Protein AF-0000000084557086 (afdb_homodimer)

Organism: NCBI:txid82374

Sequence (206 aa):
YFNKFRIGGQGTLRGYKDDQFRGDSMYIGSLEFRFPLYNKVKGAIFTDWGAAWDDKWLPNDFNDFHASVGVGVMVETPVGPIRIDVGHGSQGNRVHFNVGASFYFNKFRIGGQGTLRGYKDDQFRGDSMYIGSLEFRFPLYNKVKGAIFTDWGAAWDDKWLPNDFNDFHASVGVGVMVETPVGPIRIDVGHGSQGNRVHFNVGASF

Solvent-accessible surface area (backbone atoms only — not comparable to full-atom values): 10368 Å² total; per-residue (Å²): 130,83,85,56,45,64,40,25,15,85,71,42,23,39,12,42,55,69,55,66,38,56,13,51,12,36,39,39,28,38,42,38,41,38,28,65,70,54,94,62,32,31,36,33,42,36,38,20,30,36,32,36,26,80,41,70,83,58,75,87,51,81,83,42,59,45,56,19,42,34,42,33,42,34,37,67,48,98,90,39,36,39,34,44,35,43,12,35,26,95,87,37,73,30,80,39,78,48,73,41,77,83,99,129,81,84,58,46,60,38,26,15,85,74,43,23,39,14,41,55,69,55,65,38,55,14,51,13,37,38,38,29,38,41,39,41,37,27,64,69,54,94,61,31,31,35,32,43,36,38,21,30,35,31,36,27,85,40,70,84,57,75,87,52,81,83,42,59,46,54,19,43,32,40,33,42,34,38,69,46,97,89,38,37,39,35,44,35,43,13,36,24,95,88,36,74,30,79,40,78,47,73,41,75,82,96

Structure (mmCIF, N/CA/C/O backbone):
data_AF-0000000084557086-model_v1
#
loop_
_entity.id
_entity.type
_entity.pdbx_description
1 polymer 'Bacterial surface antigen (D15) domain-containing protein'
#
loop_
_atom_site.group_PDB
_atom_site.id
_atom_site.type_symbol
_atom_site.label_atom_id
_atom_site.label_alt_id
_atom_site.label_comp_id
_atom_site.label_asym_id
_atom_site.label_entity_id
_atom_site.label_seq_id
_atom_site.pdbx_PDB_ins_code
_atom_site.Cartn_x
_atom_site.Cartn_y
_atom_site.Cartn_z
_atom_site.occupancy
_atom_site.B_iso_or_equiv
_atom_site.auth_seq_id
_atom_site.auth_comp_id
_atom_site.auth_asym_id
_atom_site.auth_atom_id
_atom_site.pdbx_PDB_model_num
ATOM 1 N N . TYR A 1 1 ? 9.312 -25.656 -3.729 1 40.72 1 TYR A N 1
ATOM 2 C CA . TYR A 1 1 ? 8.102 -24.859 -3.887 1 40.72 1 TYR A CA 1
ATOM 3 C C . TYR A 1 1 ? 8.398 -23.375 -3.678 1 40.72 1 TYR A C 1
ATOM 5 O O . TYR A 1 1 ? 8.695 -22.953 -2.561 1 40.72 1 TYR A O 1
ATOM 13 N N . PHE A 1 2 ? 9.164 -22.797 -4.547 1 54.47 2 PHE A N 1
ATOM 14 C CA . PHE A 1 2 ? 9.562 -21.406 -4.445 1 54.47 2 PHE A CA 1
ATOM 15 C C . PHE A 1 2 ? 8.359 -20.516 -4.145 1 54.47 2 PHE A C 1
ATOM 17 O O . PHE A 1 2 ? 7.258 -20.781 -4.633 1 54.47 2 PHE A O 1
ATOM 24 N N . ASN A 1 3 ? 8.297 -19.875 -2.969 1 80.19 3 ASN A N 1
ATOM 25 C CA . ASN A 1 3 ? 7.195 -19.109 -2.393 1 80.19 3 ASN A CA 1
ATOM 26 C C . ASN A 1 3 ? 6.688 -18.031 -3.354 1 80.19 3 ASN A C 1
ATOM 28 O O . ASN A 1 3 ? 7.453 -17.172 -3.781 1 80.19 3 ASN A O 1
ATOM 32 N N . LYS A 1 4 ? 5.617 -18.281 -4.094 1 90.44 4 LYS A N 1
ATOM 33 C CA . LYS A 1 4 ? 4.945 -17.406 -5.059 1 90.44 4 LYS A CA 1
ATOM 34 C C . LYS A 1 4 ? 4.48 -16.109 -4.402 1 90.44 4 LYS A C 1
ATOM 36 O O . LYS A 1 4 ? 4.172 -16.094 -3.209 1 90.44 4 LYS A O 1
ATOM 41 N N . PHE A 1 5 ? 4.539 -15.109 -5.305 1 92.62 5 PHE A N 1
ATOM 42 C CA . PHE A 1 5 ? 3.84 -13.906 -4.879 1 92.62 5 PHE A CA 1
ATOM 43 C C . PHE A 1 5 ? 2.336 -14.141 -4.836 1 92.62 5 PHE A C 1
ATOM 45 O O . PHE A 1 5 ? 1.811 -14.977 -5.578 1 92.62 5 PHE A O 1
ATOM 52 N N . ARG A 1 6 ? 1.687 -13.398 -3.969 1 94.88 6 ARG A N 1
ATOM 53 C CA . ARG A 1 6 ? 0.239 -13.484 -3.805 1 94.88 6 ARG A CA 1
ATOM 54 C 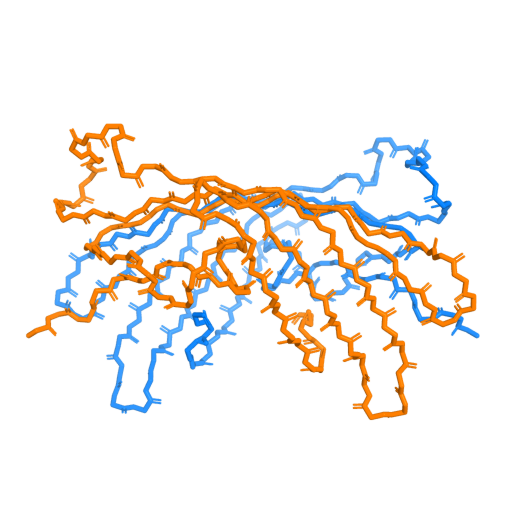C . ARG A 1 6 ? -0.386 -12.102 -3.727 1 94.88 6 ARG A C 1
ATOM 56 O O . ARG A 1 6 ? 0.101 -11.234 -2.998 1 94.88 6 ARG A O 1
ATOM 63 N N . ILE A 1 7 ? -1.443 -11.922 -4.516 1 95.81 7 ILE A N 1
ATOM 64 C CA . ILE A 1 7 ? -2.152 -10.656 -4.414 1 95.81 7 ILE A CA 1
ATOM 65 C C . ILE A 1 7 ? -3.635 -10.914 -4.148 1 95.81 7 ILE A C 1
ATOM 67 O O . ILE A 1 7 ? -4.156 -11.977 -4.488 1 95.81 7 ILE A O 1
ATOM 71 N N . GLY A 1 8 ? -4.285 -9.977 -3.586 1 97.12 8 GLY A N 1
ATOM 72 C CA . GLY A 1 8 ? -5.66 -10.031 -3.109 1 97.12 8 GLY A CA 1
ATOM 73 C C . GLY A 1 8 ? -5.797 -9.672 -1.642 1 97.12 8 GLY A C 1
ATOM 74 O O . GLY A 1 8 ? -4.938 -10.031 -0.83 1 97.12 8 GLY A O 1
ATOM 75 N N . GLY A 1 9 ? -6.793 -8.906 -1.376 1 96.38 9 GLY A N 1
ATOM 76 C CA . GLY A 1 9 ? -7.059 -8.57 0.014 1 96.38 9 GLY A CA 1
ATOM 77 C C . GLY A 1 9 ? -6.543 -7.199 0.406 1 96.38 9 GLY A C 1
ATOM 78 O O . GLY A 1 9 ? -6.219 -6.383 -0.458 1 96.38 9 GLY A O 1
ATOM 79 N N . GLN A 1 10 ? -6.406 -6.82 1.7 1 92.75 10 GLN A N 1
ATOM 80 C CA . GLN A 1 10 ? -6.215 -5.508 2.307 1 92.75 10 GLN A CA 1
ATOM 81 C C . GLN A 1 10 ? -4.887 -4.895 1.881 1 92.75 10 GLN A C 1
ATOM 83 O O . GLN A 1 10 ? -4.781 -3.676 1.721 1 92.75 10 GLN A O 1
ATOM 88 N N . GLY A 1 11 ? -3.898 -5.629 1.634 1 91.38 11 GLY A N 1
ATOM 89 C CA . GLY A 1 11 ? -2.578 -5.062 1.405 1 91.38 11 GLY A CA 1
ATOM 90 C C . GLY A 1 11 ? -2.225 -4.945 -0.066 1 91.38 11 GLY A C 1
ATOM 91 O O . GLY A 1 11 ? -1.192 -4.371 -0.418 1 91.38 11 GLY A O 1
ATOM 92 N N . THR A 1 12 ? -3.084 -5.426 -0.873 1 96.19 12 THR A N 1
ATOM 93 C CA . THR A 1 12 ? -2.723 -5.438 -2.287 1 96.19 12 THR A CA 1
ATOM 94 C C . THR A 1 12 ? -3.926 -5.074 -3.154 1 96.19 12 THR A C 1
ATOM 96 O O . THR A 1 12 ? -4.004 -3.967 -3.688 1 96.19 12 THR A O 1
ATOM 99 N N . LEU A 1 13 ? -4.863 -5.82 -3.189 1 97.5 13 LEU A N 1
ATOM 100 C CA . LEU A 1 13 ? -6.008 -5.703 -4.086 1 97.5 13 LEU A CA 1
ATOM 101 C C . LEU A 1 13 ? -7.316 -5.887 -3.322 1 97.5 13 LEU A C 1
ATOM 103 O O . LEU A 1 13 ? -7.863 -6.992 -3.273 1 97.5 13 LEU A O 1
ATOM 107 N N . ARG A 1 14 ? -7.781 -4.699 -2.889 1 97.12 14 ARG A N 1
ATOM 108 C CA . ARG A 1 14 ? -9.023 -4.742 -2.119 1 97.12 14 ARG A CA 1
ATOM 109 C C . ARG A 1 14 ? -10.227 -4.945 -3.031 1 97.12 14 ARG A C 1
ATOM 111 O O . ARG A 1 14 ? -10.328 -4.312 -4.086 1 97.12 14 ARG A O 1
ATOM 118 N N . GLY A 1 15 ? -11 -5.914 -2.982 1 98.44 15 GLY A N 1
ATOM 119 C CA . GLY A 1 15 ? -12.125 -6.367 -3.779 1 98.44 15 GLY A CA 1
ATOM 120 C C . GLY A 1 15 ? -12.07 -7.848 -4.102 1 98.44 15 GLY A C 1
ATOM 121 O O . GLY A 1 15 ? -12.992 -8.391 -4.727 1 98.44 15 GLY A O 1
ATOM 122 N N . TYR A 1 16 ? -11.016 -8.406 -3.76 1 98.38 16 TYR A N 1
ATOM 123 C CA . TYR A 1 16 ? -10.812 -9.836 -3.979 1 98.38 16 TYR A CA 1
ATOM 124 C C . TYR A 1 16 ? -10.422 -10.531 -2.684 1 98.38 16 TYR A C 1
ATOM 126 O O . TYR A 1 16 ? -10.047 -9.883 -1.705 1 98.38 16 TYR A O 1
ATOM 134 N N . LYS A 1 17 ? -10.445 -11.852 -2.689 1 97.62 17 LYS A N 1
ATOM 135 C CA . LYS A 1 17 ? -10.086 -12.633 -1.511 1 97.62 17 LYS A CA 1
ATOM 136 C C . LYS A 1 17 ? -8.586 -12.57 -1.242 1 97.62 17 LYS A C 1
ATOM 138 O O . LYS A 1 17 ? -7.793 -12.398 -2.168 1 97.62 17 LYS A O 1
ATOM 143 N N . ASP A 1 18 ? -8.258 -12.766 -0.018 1 96.38 18 ASP A N 1
ATOM 144 C CA . ASP A 1 18 ? -6.844 -12.773 0.35 1 96.38 18 ASP A CA 1
ATOM 145 C C . ASP A 1 18 ? -6.078 -13.828 -0.444 1 96.38 18 ASP A C 1
ATOM 147 O O . ASP A 1 18 ? -6.512 -14.977 -0.538 1 96.38 18 ASP A O 1
ATOM 151 N N . ASP A 1 19 ? -4.945 -13.391 -1.068 1 95.62 19 ASP A N 1
ATOM 152 C CA . ASP A 1 19 ? -4 -14.281 -1.737 1 95.62 19 ASP A CA 1
ATOM 153 C C . ASP A 1 19 ? -4.66 -15.008 -2.908 1 95.62 19 ASP A C 1
ATOM 155 O O . ASP A 1 19 ? -4.324 -16.156 -3.205 1 95.62 19 ASP A O 1
ATOM 159 N N . GLN A 1 20 ? -5.555 -14.359 -3.514 1 96.75 20 GLN A N 1
ATOM 160 C CA . GLN A 1 20 ? -6.379 -15.016 -4.523 1 96.75 20 GLN A CA 1
ATOM 161 C C . GLN A 1 20 ? -5.57 -15.336 -5.777 1 96.75 20 GLN A C 1
ATOM 163 O O . GLN A 1 20 ? -5.805 -16.359 -6.43 1 96.75 20 GLN A O 1
ATOM 168 N N . PHE A 1 21 ? -4.676 -14.484 -6.176 1 95.56 21 PHE A N 1
ATOM 169 C CA . PHE A 1 21 ? -3.879 -14.672 -7.383 1 95.56 21 PHE A CA 1
ATOM 170 C C . PHE A 1 21 ? -2.406 -14.844 -7.035 1 95.56 21 PHE A C 1
ATOM 172 O O . PHE A 1 21 ? -1.883 -14.164 -6.156 1 95.56 21 PHE A O 1
ATOM 179 N N . ARG A 1 22 ? -1.793 -15.75 -7.711 1 93.75 22 ARG A N 1
ATOM 180 C CA . ARG A 1 22 ? -0.415 -16.109 -7.387 1 93.75 22 ARG A CA 1
ATOM 181 C C . ARG A 1 22 ? 0.439 -16.203 -8.648 1 93.75 22 ARG A C 1
ATOM 183 O O . ARG A 1 22 ? -0.067 -16.531 -9.719 1 93.75 22 ARG A O 1
ATOM 190 N N . GLY A 1 23 ? 1.759 -15.898 -8.469 1 92.88 23 GLY A N 1
ATOM 191 C CA . GLY A 1 23 ? 2.689 -16.016 -9.586 1 92.88 23 GLY A CA 1
ATOM 192 C C . GLY A 1 23 ? 4.129 -15.75 -9.188 1 92.88 23 GLY A C 1
ATOM 193 O O . GLY A 1 23 ? 4.41 -15.414 -8.031 1 92.88 23 GLY A O 1
ATOM 194 N N . ASP A 1 24 ? 5.047 -15.883 -10.109 1 92.06 24 ASP A N 1
ATOM 195 C CA . ASP A 1 24 ? 6.473 -15.68 -9.867 1 92.06 24 ASP A CA 1
ATOM 196 C C . ASP A 1 24 ? 6.832 -14.195 -9.922 1 92.06 24 ASP A C 1
ATOM 198 O O . ASP A 1 24 ? 7.902 -13.797 -9.461 1 92.06 24 ASP A O 1
ATOM 202 N N . SER A 1 25 ? 5.949 -13.484 -10.57 1 93.88 25 SER A N 1
ATOM 203 C CA . SER A 1 25 ? 6.043 -12.031 -10.656 1 93.88 25 SER A CA 1
ATOM 204 C C . SER A 1 25 ? 4.699 -11.367 -10.359 1 93.88 25 SER A C 1
ATOM 206 O O . SER A 1 25 ? 3.65 -12.008 -10.484 1 93.88 25 SER A O 1
ATOM 208 N N . MET A 1 26 ? 4.797 -10.18 -9.953 1 94.69 26 MET A N 1
ATOM 209 C CA . MET A 1 26 ? 3.539 -9.484 -9.711 1 94.69 26 MET A CA 1
ATOM 210 C C . MET A 1 26 ? 3.707 -7.977 -9.883 1 94.69 26 MET A C 1
ATOM 212 O O . MET A 1 26 ? 4.812 -7.449 -9.734 1 94.69 26 MET A O 1
ATOM 216 N N . TYR A 1 27 ? 2.562 -7.355 -10.18 1 94.94 27 TYR A N 1
ATOM 217 C CA . TYR A 1 27 ? 2.389 -5.91 -10.117 1 94.94 27 TYR A CA 1
ATOM 218 C C . TYR A 1 27 ? 1.255 -5.539 -9.164 1 94.94 27 TYR A C 1
ATOM 220 O O . TYR A 1 27 ? 0.219 -6.207 -9.133 1 94.94 27 TYR A 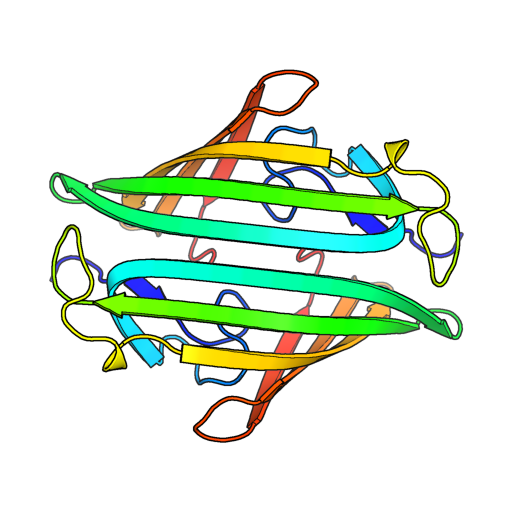O 1
ATOM 228 N N . ILE A 1 28 ? 1.506 -4.527 -8.336 1 97.12 28 ILE A N 1
ATOM 229 C CA . ILE A 1 28 ? 0.444 -3.959 -7.508 1 97.12 28 ILE A CA 1
ATOM 230 C C . ILE A 1 28 ? 0.469 -2.436 -7.613 1 97.12 28 ILE A C 1
ATOM 232 O O . ILE A 1 28 ? 1.542 -1.83 -7.68 1 97.12 28 ILE A O 1
ATOM 236 N N . GLY A 1 29 ? -0.646 -1.832 -7.668 1 98.38 29 GLY A N 1
ATOM 237 C CA . GLY A 1 29 ? -0.855 -0.393 -7.633 1 98.38 29 GLY A CA 1
ATOM 238 C C . GLY A 1 29 ? -2.047 0.015 -6.785 1 98.38 29 GLY A C 1
ATOM 239 O O . GLY A 1 29 ? -3.041 -0.708 -6.715 1 98.38 29 GLY A O 1
ATOM 240 N N . SER A 1 30 ? -1.953 1.127 -6.156 1 98.69 30 SER A N 1
ATOM 241 C CA . SER A 1 30 ? -3.064 1.657 -5.371 1 98.69 30 SER A CA 1
ATOM 242 C C . SER A 1 30 ? -3.049 3.182 -5.352 1 98.69 30 SER A C 1
ATOM 244 O O . SER A 1 30 ? -1.98 3.797 -5.305 1 98.69 30 SER A O 1
ATOM 246 N N . LEU A 1 31 ? -4.211 3.762 -5.473 1 98.62 31 LEU A N 1
ATOM 247 C CA . LEU A 1 31 ? -4.473 5.168 -5.188 1 98.62 31 LEU A CA 1
ATOM 248 C C . LEU A 1 31 ? -5.539 5.316 -4.109 1 98.62 31 LEU A C 1
ATOM 250 O O . LEU A 1 31 ? -6.605 4.711 -4.199 1 98.62 31 LEU A O 1
ATOM 254 N N . GLU A 1 32 ? -5.191 6.125 -3.053 1 98 32 GLU A N 1
ATOM 255 C CA . GLU A 1 32 ? -6.133 6.289 -1.949 1 98 32 GLU A CA 1
ATOM 256 C C . GLU A 1 32 ? -6.184 7.738 -1.477 1 98 32 GLU A C 1
ATOM 258 O O . GLU A 1 32 ? -5.148 8.391 -1.35 1 98 32 GLU A O 1
ATOM 263 N N . PHE A 1 33 ? -7.41 8.242 -1.351 1 96.31 33 PHE A N 1
ATOM 264 C CA . PHE A 1 33 ? -7.684 9.539 -0.754 1 96.31 33 PHE A CA 1
ATOM 265 C C . PHE A 1 33 ? -8.375 9.383 0.594 1 96.31 33 PHE A C 1
ATOM 267 O O . PHE A 1 33 ? -9.383 8.68 0.703 1 96.31 33 PHE A O 1
ATOM 274 N N . ARG A 1 34 ? -7.805 10 1.603 1 95.56 34 ARG A N 1
ATOM 275 C CA . ARG A 1 34 ? -8.383 9.977 2.943 1 95.56 34 ARG A CA 1
ATOM 276 C C . ARG A 1 34 ? -8.758 11.383 3.398 1 95.56 34 ARG A C 1
ATOM 278 O O . ARG A 1 34 ? -8.047 12.352 3.113 1 95.56 34 ARG A O 1
ATOM 285 N N . PHE A 1 35 ? -9.883 11.438 4.168 1 94.44 35 PHE A N 1
ATOM 286 C CA . PHE A 1 35 ? -10.438 12.734 4.539 1 94.44 35 PHE A CA 1
ATOM 287 C C . PHE A 1 35 ? -11.234 12.633 5.84 1 94.44 35 PHE A C 1
ATOM 289 O O . PHE A 1 35 ? -11.727 11.555 6.184 1 94.44 35 PHE A O 1
ATOM 296 N N . PRO A 1 36 ? -11.312 13.727 6.531 1 92.31 36 PRO A N 1
ATOM 297 C CA . PRO A 1 36 ? -12.117 13.703 7.754 1 92.31 36 PRO A CA 1
ATOM 298 C C . PRO A 1 36 ? -13.617 13.625 7.465 1 92.31 36 PRO A C 1
ATOM 300 O O . PRO A 1 36 ? -14.094 14.195 6.48 1 92.31 36 PRO A O 1
ATOM 303 N N . LEU A 1 37 ? -14.273 12.914 8.195 1 92 37 LEU A N 1
ATOM 304 C CA . LEU A 1 37 ? -15.727 12.875 8.117 1 92 37 LEU A CA 1
ATOM 305 C C . LEU A 1 37 ? -16.359 13.609 9.289 1 92 37 LEU A C 1
ATOM 307 O O . LEU A 1 37 ? -16.969 14.672 9.109 1 92 37 LEU A O 1
ATOM 311 N N . TYR A 1 38 ? -16.375 12.984 10.562 1 88.06 38 TYR A N 1
ATOM 312 C CA . TYR A 1 38 ? -16.953 13.578 11.766 1 88.06 38 TYR A CA 1
ATOM 313 C C . TYR A 1 38 ? -16.219 13.109 13.016 1 88.06 38 TYR A C 1
ATOM 315 O O . TYR A 1 38 ? -15.969 11.914 13.188 1 88.06 38 TYR A O 1
ATOM 323 N N . ASN A 1 39 ? -15.867 14.211 13.805 1 88.12 39 ASN A N 1
ATOM 324 C CA . ASN A 1 39 ? -15.203 13.898 15.07 1 88.12 39 ASN A CA 1
ATOM 325 C C . ASN A 1 39 ? -13.992 12.992 14.859 1 88.12 39 ASN A C 1
ATOM 327 O O . ASN A 1 39 ? -13.016 13.383 14.227 1 88.12 39 ASN A O 1
ATOM 331 N N . LYS A 1 40 ? -14.078 11.766 15.344 1 89.75 40 LYS A N 1
ATOM 332 C CA . LYS A 1 40 ? -12.961 10.828 15.312 1 89.75 40 LYS A CA 1
ATOM 333 C C . LYS A 1 40 ? -13.109 9.836 14.156 1 89.75 40 LYS A C 1
ATOM 335 O O . LYS A 1 40 ? -12.406 8.828 14.109 1 89.75 40 LYS A O 1
ATOM 340 N N . VAL A 1 41 ? -13.969 10.203 13.234 1 94.12 41 VAL A N 1
ATOM 341 C CA . VAL A 1 41 ? -14.227 9.32 12.102 1 94.12 41 VAL A CA 1
ATOM 342 C C . VAL A 1 41 ? -13.617 9.906 10.836 1 94.12 41 VAL A C 1
ATOM 344 O O . VAL A 1 41 ? -13.766 11.094 10.562 1 94.12 41 VAL A O 1
ATOM 347 N N . LYS A 1 42 ? -12.891 9.078 10.086 1 93.81 42 LYS A N 1
ATOM 348 C CA . LYS A 1 42 ? -12.289 9.438 8.805 1 93.81 42 LYS A CA 1
ATOM 349 C C . LYS A 1 42 ? -12.773 8.516 7.691 1 93.81 42 LYS A C 1
ATOM 351 O O . LYS A 1 42 ? -13.133 7.359 7.941 1 93.81 42 LYS A O 1
ATOM 356 N N . GLY A 1 43 ? -12.812 9.086 6.516 1 95.62 43 GLY A N 1
ATOM 357 C CA . GLY A 1 43 ? -13.211 8.328 5.344 1 95.62 43 GLY A CA 1
ATOM 358 C C . GLY A 1 43 ? -12.094 8.148 4.34 1 95.62 43 GLY A C 1
ATOM 359 O O . GLY A 1 43 ? -11.086 8.867 4.391 1 95.62 43 GLY A O 1
ATOM 360 N N . ALA A 1 44 ? -12.258 7.152 3.467 1 97 44 ALA A N 1
ATOM 361 C CA . ALA A 1 44 ? -11.312 6.922 2.373 1 97 44 ALA A CA 1
ATOM 362 C C . ALA A 1 44 ? -12.039 6.449 1.116 1 97 44 ALA A C 1
ATOM 364 O O . ALA A 1 44 ? -13.07 5.785 1.203 1 97 44 ALA A O 1
ATOM 365 N N . ILE A 1 45 ? -11.562 6.828 -0.028 1 98.5 45 ILE A N 1
ATOM 366 C CA . ILE A 1 45 ? -11.891 6.215 -1.312 1 98.5 45 ILE A CA 1
ATOM 367 C C . ILE A 1 45 ? -10.609 5.723 -1.987 1 98.5 45 ILE A C 1
ATOM 369 O O . ILE A 1 45 ? -9.555 6.348 -1.87 1 98.5 45 ILE A O 1
ATOM 373 N N . PHE A 1 46 ? -10.672 4.527 -2.586 1 98.56 46 PHE A N 1
ATOM 374 C CA . PHE A 1 46 ? -9.445 3.99 -3.152 1 98.56 46 PHE A CA 1
ATOM 375 C C . PHE A 1 46 ? -9.734 3.188 -4.414 1 98.56 46 PHE A C 1
ATOM 377 O O . PHE A 1 46 ? -10.875 2.781 -4.648 1 98.56 46 PHE A O 1
ATOM 384 N N . THR A 1 47 ? -8.75 2.994 -5.254 1 98.88 47 THR A N 1
ATOM 385 C CA . THR A 1 47 ? -8.695 2.006 -6.324 1 98.88 47 THR A CA 1
ATOM 386 C C . THR A 1 47 ? -7.387 1.219 -6.266 1 98.88 47 THR A C 1
ATOM 388 O O . THR A 1 47 ? -6.332 1.779 -5.969 1 98.88 47 THR A O 1
ATOM 391 N N . ASP A 1 48 ? -7.5 -0.061 -6.426 1 98.75 48 ASP A N 1
ATOM 392 C CA . ASP A 1 48 ? -6.367 -0.979 -6.461 1 98.75 48 ASP A CA 1
ATOM 393 C C . ASP A 1 48 ? -6.277 -1.694 -7.809 1 98.75 48 ASP A C 1
ATOM 395 O O . ASP A 1 48 ? -7.301 -1.986 -8.43 1 98.75 48 ASP A O 1
ATOM 399 N N . TRP A 1 49 ? -5.023 -2.021 -8.203 1 98.12 49 TRP A N 1
ATOM 400 C CA . TRP A 1 49 ? -4.711 -2.791 -9.406 1 98.12 49 TRP A CA 1
ATOM 401 C C . TRP A 1 49 ? -3.625 -3.824 -9.117 1 98.12 49 TRP A C 1
ATOM 403 O O . TRP A 1 49 ? -2.717 -3.576 -8.328 1 98.12 49 TRP A O 1
ATOM 413 N N . GLY A 1 50 ? -3.805 -4.969 -9.844 1 96.81 50 GLY A N 1
ATOM 414 C CA . GLY A 1 50 ? -2.77 -5.969 -9.625 1 96.81 50 GLY A CA 1
ATOM 415 C C . GLY A 1 50 ? -2.822 -7.109 -10.625 1 96.81 50 GLY A C 1
ATOM 416 O O . GLY A 1 50 ? -3.85 -7.336 -11.266 1 96.81 50 GLY A O 1
ATOM 417 N N . ALA A 1 51 ? -1.691 -7.723 -10.719 1 95.81 51 ALA A N 1
ATOM 418 C CA . ALA A 1 51 ? -1.521 -8.938 -11.516 1 95.81 51 ALA A CA 1
ATOM 419 C C . ALA A 1 51 ? -0.426 -9.828 -10.938 1 95.81 51 ALA A C 1
ATOM 421 O O . ALA A 1 51 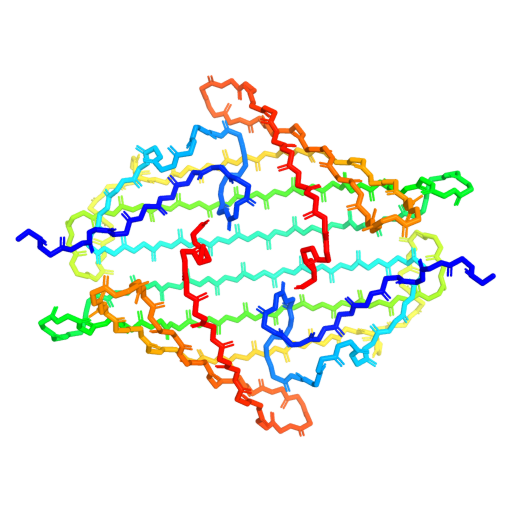? 0.564 -9.328 -10.391 1 95.81 51 ALA A O 1
ATOM 422 N N . ALA A 1 52 ? -0.643 -11.07 -11.008 1 94.56 52 ALA A N 1
ATOM 423 C CA . ALA A 1 52 ? 0.372 -12.078 -10.703 1 94.56 52 ALA A CA 1
ATOM 424 C C . ALA A 1 52 ? 0.437 -13.133 -11.805 1 94.56 52 ALA A C 1
ATOM 426 O O . ALA A 1 52 ? -0.597 -13.594 -12.297 1 94.56 52 ALA A O 1
ATOM 427 N N . TRP A 1 53 ? 1.661 -13.484 -12.188 1 93 53 TRP A N 1
ATOM 428 C CA . TRP A 1 53 ? 1.782 -14.438 -13.289 1 93 53 TRP A CA 1
ATOM 429 C C . TRP A 1 53 ? 3.025 -15.305 -13.125 1 93 53 TRP A C 1
ATOM 431 O O . TRP A 1 53 ? 3.922 -14.977 -12.344 1 93 53 TRP A O 1
ATOM 441 N N . ASP A 1 54 ? 2.861 -16.375 -13.945 1 88.69 54 ASP A N 1
ATOM 442 C CA . ASP A 1 54 ? 3.959 -17.328 -13.922 1 88.69 54 ASP A CA 1
ATOM 443 C C . ASP A 1 54 ? 4.969 -17.031 -15.031 1 88.69 54 ASP A C 1
ATOM 445 O O . ASP A 1 54 ? 4.594 -16.844 -16.188 1 88.69 54 ASP A O 1
ATOM 449 N N . ASP A 1 55 ? 5.809 -16.281 -14.977 1 76.75 55 ASP A N 1
ATOM 450 C CA . ASP A 1 55 ? 6.938 -15.883 -15.82 1 76.75 55 ASP A CA 1
ATOM 451 C C . ASP A 1 55 ? 7.676 -14.688 -15.227 1 76.75 55 ASP A C 1
ATOM 453 O O . ASP A 1 55 ? 7.105 -13.922 -14.445 1 76.75 55 ASP A O 1
ATOM 457 N N . LYS A 1 56 ? 8.883 -14.648 -15.5 1 65.31 56 LYS A N 1
ATOM 458 C CA . LYS A 1 56 ? 9.758 -13.727 -14.773 1 65.31 56 LYS A CA 1
ATOM 459 C C . LYS A 1 56 ? 9.484 -12.281 -15.164 1 65.31 56 LYS A C 1
ATOM 461 O O . LYS A 1 56 ? 9.523 -11.383 -14.32 1 65.31 56 LYS A O 1
ATOM 466 N N . TRP A 1 57 ? 9.125 -11.984 -16.531 1 69.12 57 TRP A N 1
ATOM 467 C CA . TRP A 1 57 ? 9.273 -10.57 -16.844 1 69.12 57 TRP A CA 1
ATOM 468 C C . TRP A 1 57 ? 7.961 -9.984 -17.359 1 69.12 57 TRP A C 1
ATOM 470 O O . TRP A 1 57 ? 7.621 -8.836 -17.047 1 69.12 57 TRP A O 1
ATOM 480 N N . LEU A 1 58 ? 7.219 -10.727 -18.156 1 70.56 58 LEU A N 1
ATOM 481 C CA . LEU A 1 58 ? 6.016 -10.125 -18.703 1 70.56 58 LEU A CA 1
ATOM 482 C C . LEU A 1 58 ? 4.801 -11.008 -18.453 1 70.56 58 LEU A C 1
ATOM 484 O O . LEU A 1 58 ? 4.902 -12.242 -18.516 1 70.56 58 LEU A O 1
ATOM 488 N N . PRO A 1 59 ? 3.703 -10.25 -18.109 1 67.12 59 PRO A N 1
ATOM 489 C CA . PRO A 1 59 ? 2.484 -11.055 -18.016 1 67.12 59 PRO A CA 1
ATOM 490 C C . PRO A 1 59 ? 2.104 -11.719 -19.328 1 67.12 59 PRO A C 1
ATOM 492 O O . PRO A 1 59 ? 2.393 -11.18 -20.406 1 67.12 59 PRO A O 1
ATOM 495 N N . ASN A 1 60 ? 1.687 -12.938 -19.25 1 63.38 60 ASN A N 1
ATOM 496 C CA . ASN A 1 60 ? 1.339 -13.68 -20.469 1 63.38 60 ASN A CA 1
ATOM 497 C C . ASN A 1 60 ? 0.069 -13.133 -21.109 1 63.38 60 ASN A C 1
ATOM 499 O O . ASN A 1 60 ? -0.063 -13.133 -22.344 1 63.38 60 ASN A O 1
ATOM 503 N N . ASP A 1 61 ? -0.871 -12.867 -20.375 1 67.75 61 ASP A N 1
ATOM 504 C CA . ASP A 1 61 ? -2.176 -12.477 -20.906 1 67.75 61 ASP A CA 1
ATOM 505 C C . ASP A 1 61 ? -2.789 -11.352 -20.078 1 67.75 61 ASP A C 1
ATOM 507 O O . ASP A 1 61 ? -2.465 -11.188 -18.906 1 67.75 61 ASP A O 1
ATOM 511 N N . PHE A 1 62 ? -3.5 -10.438 -20.797 1 68.56 62 PHE A N 1
ATOM 512 C CA . PHE A 1 62 ? -4.258 -9.375 -20.141 1 68.56 62 PHE A CA 1
ATOM 513 C C . PHE A 1 62 ? -5.203 -9.953 -19.109 1 68.56 62 PHE A C 1
ATOM 515 O O . PHE A 1 62 ? -5.68 -9.234 -18.219 1 68.56 62 PHE A O 1
ATOM 522 N N . ASN A 1 63 ? -5.426 -11.188 -19.141 1 73.31 63 ASN A N 1
ATOM 523 C CA . ASN A 1 63 ? -6.371 -11.844 -18.25 1 73.31 63 ASN A CA 1
ATOM 524 C C . ASN A 1 63 ? -5.832 -11.922 -16.828 1 73.31 63 ASN A C 1
ATOM 526 O O . ASN A 1 63 ? -6.586 -12.188 -15.883 1 73.31 63 ASN A O 1
ATOM 530 N N . ASP A 1 64 ? -4.637 -11.469 -16.625 1 85.5 64 ASP A N 1
ATOM 531 C CA . ASP A 1 64 ? -4.035 -11.555 -15.297 1 85.5 64 ASP A CA 1
ATOM 532 C C . ASP A 1 64 ? -4.227 -10.258 -14.523 1 85.5 64 ASP A C 1
ATOM 534 O O . ASP A 1 64 ? -3.992 -10.203 -13.312 1 85.5 64 ASP A O 1
ATOM 538 N N . PHE A 1 65 ? -4.758 -9.328 -15.164 1 93.5 65 PHE A N 1
ATOM 539 C CA . PHE A 1 65 ? -4.918 -8.023 -14.539 1 93.5 65 PHE A CA 1
ATOM 540 C C . PHE A 1 65 ? -6.266 -7.922 -13.828 1 93.5 65 PHE A C 1
ATOM 542 O O . PHE A 1 65 ? -7.297 -8.305 -14.383 1 93.5 65 PHE A O 1
ATOM 549 N N . HIS A 1 66 ? -6.199 -7.441 -12.625 1 97.5 66 HIS A N 1
ATOM 550 C CA . HIS A 1 66 ? -7.402 -7.238 -11.82 1 97.5 66 HIS A CA 1
ATOM 551 C C . HIS A 1 66 ? -7.422 -5.84 -11.211 1 97.5 66 HIS A C 1
ATOM 553 O O . HIS A 1 66 ? -6.371 -5.27 -10.914 1 97.5 66 HIS A O 1
ATOM 559 N N . ALA A 1 67 ? -8.625 -5.352 -11.023 1 98.25 67 ALA A N 1
ATOM 560 C CA . ALA A 1 67 ? -8.781 -4.02 -10.453 1 98.25 67 ALA A CA 1
ATOM 561 C C . ALA A 1 67 ? -9.977 -3.971 -9.5 1 98.25 67 ALA A C 1
ATOM 563 O O . ALA A 1 67 ? -10.875 -4.805 -9.578 1 98.25 67 ALA A O 1
ATOM 564 N N . SER A 1 68 ? -9.977 -3.023 -8.602 1 98.81 68 SER A N 1
ATOM 565 C CA . SER A 1 68 ? -11.086 -2.795 -7.68 1 98.81 68 SER A CA 1
ATOM 566 C C . SER A 1 68 ? -11.203 -1.318 -7.312 1 98.81 68 SER A C 1
ATOM 568 O O . SER A 1 68 ? -10.258 -0.551 -7.496 1 98.81 68 SER A O 1
ATOM 570 N N . VAL A 1 69 ? -12.359 -0.889 -6.926 1 98.88 69 VAL A N 1
ATOM 571 C CA . VAL A 1 69 ? -12.641 0.4 -6.305 1 98.88 69 VAL A CA 1
ATOM 572 C C . VAL A 1 69 ? -13.305 0.185 -4.945 1 98.88 69 VAL A C 1
ATOM 574 O O . VAL A 1 69 ? -13.93 -0.854 -4.707 1 98.88 69 VAL A O 1
ATOM 577 N N . GLY A 1 70 ? -13.086 1.112 -4.051 1 98.88 70 GLY A N 1
ATOM 578 C CA . GLY A 1 70 ? -13.711 0.876 -2.758 1 98.88 70 GLY A CA 1
ATOM 579 C C . GLY A 1 70 ? -13.711 2.1 -1.862 1 98.88 70 GLY A C 1
ATOM 580 O O . GLY A 1 70 ? -13.242 3.17 -2.264 1 98.88 70 GLY A O 1
ATOM 581 N N . VAL A 1 71 ? -14.32 1.957 -0.738 1 98.81 71 VAL A N 1
ATOM 582 C CA . VAL A 1 71 ? -14.391 2.98 0.299 1 98.81 71 VAL A CA 1
ATOM 583 C C . VAL A 1 71 ? -13.961 2.389 1.64 1 98.81 71 VAL A C 1
ATOM 585 O O . VAL A 1 71 ? -14.016 1.174 1.837 1 98.81 71 VAL A O 1
ATOM 588 N N . GLY A 1 72 ? -13.484 3.225 2.523 1 98 72 GLY A N 1
ATOM 589 C CA . GLY A 1 72 ? -13.094 2.826 3.865 1 98 72 GLY A CA 1
ATOM 590 C C . GLY A 1 72 ? -13.539 3.812 4.934 1 98 72 GLY A C 1
ATOM 591 O O . GLY A 1 72 ? -13.75 4.992 4.645 1 98 72 GLY A O 1
ATOM 592 N N . VAL A 1 73 ? -13.703 3.344 6.141 1 97.38 73 VAL A N 1
ATOM 593 C CA . VAL A 1 73 ? -13.961 4.164 7.316 1 97.38 73 VAL A CA 1
ATOM 594 C C . VAL A 1 73 ? -12.969 3.809 8.422 1 97.38 73 VAL A C 1
ATOM 596 O O . VAL A 1 73 ? -12.703 2.629 8.672 1 97.38 73 VAL A O 1
ATOM 599 N N . MET A 1 74 ? -12.453 4.828 9.008 1 95.75 74 MET A N 1
ATOM 600 C CA . MET A 1 74 ? -11.484 4.668 10.086 1 95.75 74 MET A CA 1
ATOM 601 C C . MET A 1 74 ? -11.93 5.414 11.336 1 95.75 74 MET A C 1
ATOM 603 O O . MET A 1 74 ? -12.422 6.539 11.25 1 95.75 74 MET A O 1
ATOM 607 N N . VAL A 1 75 ? -11.789 4.77 12.453 1 94.25 75 VAL A N 1
ATOM 608 C CA . VAL A 1 75 ? -12.133 5.391 13.727 1 94.25 75 VAL A CA 1
ATOM 609 C C . VAL A 1 75 ? -10.938 5.332 14.672 1 94.25 75 VAL A C 1
ATOM 611 O O . VAL A 1 75 ? -10.328 4.273 14.852 1 94.25 75 VAL A O 1
ATOM 614 N N . GLU A 1 76 ? -10.648 6.473 15.234 1 89.81 76 GLU A N 1
ATOM 615 C CA . GLU A 1 76 ? -9.594 6.516 16.234 1 89.81 76 GLU A CA 1
ATOM 616 C C . GLU A 1 76 ? -10.094 6.02 17.594 1 89.81 76 GLU A C 1
ATOM 618 O O . GLU A 1 76 ? -11.117 6.496 18.094 1 89.81 76 GLU A O 1
ATOM 623 N N . THR A 1 77 ? -9.375 5.051 18.156 1 90 77 THR A N 1
ATOM 624 C CA . THR A 1 77 ? -9.734 4.523 19.469 1 90 77 THR A CA 1
ATOM 625 C C . THR A 1 77 ? -8.547 4.613 20.438 1 90 77 THR A C 1
ATOM 627 O O . THR A 1 77 ? -7.422 4.879 20.016 1 90 77 THR A O 1
ATOM 630 N N . PRO A 1 78 ? -8.773 4.383 21.734 1 87 78 PRO A N 1
ATOM 631 C CA . PRO A 1 78 ? -7.68 4.449 22.703 1 87 78 PRO A CA 1
ATOM 632 C C . PRO A 1 78 ? -6.59 3.412 22.453 1 87 78 PRO A C 1
ATOM 634 O O . PRO A 1 78 ? -5.426 3.633 22.797 1 87 78 PRO A O 1
ATOM 637 N N . VAL A 1 79 ? -6.93 2.285 21.844 1 87 79 VAL A N 1
ATOM 638 C CA . VAL A 1 79 ? -5.961 1.217 21.609 1 87 79 VAL A CA 1
ATOM 639 C C . VAL A 1 79 ? -5.371 1.343 20.203 1 87 79 VAL A C 1
ATOM 641 O O . VAL A 1 79 ? -4.535 0.534 19.797 1 87 79 VAL A O 1
ATOM 644 N N . GLY A 1 80 ? -5.73 2.332 19.453 1 86.56 80 GLY A N 1
ATOM 645 C CA . GLY A 1 80 ? -5.273 2.555 18.094 1 86.56 80 GLY A CA 1
ATOM 646 C C . GLY A 1 80 ? -6.406 2.643 17.078 1 86.56 80 GLY A C 1
ATOM 647 O O . GLY A 1 80 ? -7.547 2.291 17.391 1 86.56 80 GLY A O 1
ATOM 648 N N . PRO A 1 81 ? -6.066 3.023 15.867 1 90.25 81 PRO A N 1
ATOM 649 C CA . PRO A 1 81 ? -7.113 3.18 14.859 1 90.25 81 PRO A CA 1
ATOM 650 C C . PRO A 1 81 ? -7.676 1.843 14.375 1 90.25 81 PRO A C 1
ATOM 652 O O . PRO A 1 81 ? -6.941 0.855 14.289 1 90.25 81 PRO A O 1
ATOM 655 N N . ILE A 1 82 ? -8.953 1.816 14.125 1 93.94 82 ILE A N 1
ATOM 656 C CA . ILE A 1 82 ? -9.648 0.697 13.5 1 93.94 82 ILE A CA 1
ATOM 657 C C . ILE A 1 82 ? -10.188 1.122 12.133 1 93.94 82 ILE A C 1
ATOM 659 O O . ILE A 1 82 ? -10.75 2.209 11.992 1 93.94 82 ILE A O 1
ATOM 663 N N . ARG A 1 83 ? -9.93 0.268 11.125 1 96 83 ARG A N 1
ATOM 664 C CA . ARG A 1 83 ? -10.375 0.586 9.773 1 96 83 ARG A CA 1
ATOM 665 C C . ARG A 1 83 ? -11.164 -0.574 9.172 1 96 83 ARG A C 1
ATOM 667 O O . ARG A 1 83 ? -10.805 -1.738 9.359 1 96 83 ARG A O 1
ATOM 674 N N . ILE A 1 84 ? -12.242 -0.269 8.555 1 97.62 84 ILE A N 1
ATOM 675 C CA . ILE A 1 84 ? -13.008 -1.205 7.742 1 97.62 84 ILE A CA 1
ATOM 676 C C . ILE A 1 84 ? -13.062 -0.717 6.297 1 97.62 84 ILE A C 1
ATOM 678 O O . ILE A 1 84 ? -13.383 0.445 6.039 1 97.62 84 ILE A O 1
ATOM 682 N N . ASP A 1 85 ? -12.68 -1.562 5.359 1 98.44 85 ASP A N 1
ATOM 683 C CA . ASP A 1 85 ? -12.734 -1.261 3.93 1 98.44 85 ASP A CA 1
ATOM 684 C C . ASP A 1 85 ? -13.695 -2.199 3.209 1 98.44 85 ASP A C 1
ATOM 686 O O . ASP A 1 85 ? -13.758 -3.393 3.516 1 98.44 85 ASP A O 1
ATOM 690 N N . VAL A 1 86 ? -14.445 -1.656 2.252 1 98.81 86 VAL A N 1
ATOM 691 C CA . VAL A 1 86 ? -15.211 -2.445 1.291 1 98.81 86 VAL A CA 1
ATOM 692 C C . VAL A 1 86 ? -14.688 -2.193 -0.12 1 98.81 86 VAL A C 1
ATOM 694 O O . VAL A 1 86 ? -14.68 -1.054 -0.593 1 98.81 86 VAL A O 1
ATOM 697 N N . GLY A 1 87 ? -14.211 -3.213 -0.717 1 98.81 87 GLY A N 1
ATOM 698 C CA . GLY A 1 87 ? -13.758 -3.154 -2.098 1 98.81 87 GLY A CA 1
ATOM 699 C C . GLY A 1 87 ? -14.664 -3.912 -3.055 1 98.81 87 GLY A C 1
ATOM 700 O O . GLY A 1 87 ? -15.219 -4.953 -2.699 1 98.81 87 GLY A O 1
ATOM 701 N N . HIS A 1 88 ? -14.727 -3.438 -4.285 1 98.88 88 HIS A N 1
ATOM 702 C CA . HIS A 1 88 ? -15.484 -4.07 -5.355 1 98.88 88 HIS A CA 1
ATOM 703 C C . HIS A 1 88 ? -14.578 -4.434 -6.531 1 98.88 88 HIS A C 1
ATOM 705 O O . HIS A 1 88 ? -13.906 -3.564 -7.09 1 98.88 88 HIS A O 1
ATOM 711 N N . GLY A 1 89 ? -14.516 -5.688 -6.84 1 98.19 89 GLY A N 1
ATOM 712 C CA . GLY A 1 89 ? -13.844 -6.195 -8.031 1 98.19 89 GLY A CA 1
ATOM 713 C C . GLY A 1 89 ? -14.789 -6.918 -8.977 1 98.19 89 GLY A C 1
ATOM 714 O O . GLY A 1 89 ? -16.016 -6.859 -8.812 1 98.19 89 GLY A O 1
ATOM 715 N N . SER A 1 90 ? -14.203 -7.574 -9.992 1 97.44 90 SER A N 1
ATOM 716 C CA . SER A 1 90 ? -15.016 -8.242 -11.008 1 97.44 90 SER A CA 1
ATOM 717 C C . SER A 1 90 ? -15.781 -9.422 -10.414 1 97.44 90 SER A C 1
ATOM 719 O O . SER A 1 90 ? -16.75 -9.891 -10.992 1 97.44 90 SER A O 1
ATOM 721 N N . GLN A 1 91 ? -15.414 -9.852 -9.234 1 97.44 91 GLN A N 1
ATOM 722 C CA . GLN A 1 91 ? -16.031 -11.023 -8.625 1 97.44 91 GLN A CA 1
ATOM 723 C C . GLN A 1 91 ? -16.922 -10.625 -7.441 1 97.44 91 GLN A C 1
ATOM 725 O O . GLN A 1 91 ? -17.297 -11.477 -6.629 1 97.44 91 GLN A O 1
ATOM 730 N N . GLY A 1 92 ? -17.141 -9.359 -7.336 1 97.94 92 GLY A N 1
ATOM 731 C CA . GLY A 1 92 ? -18.047 -8.891 -6.293 1 97.94 92 GLY A CA 1
ATOM 732 C C . GLY A 1 92 ? -17.359 -7.996 -5.277 1 97.94 92 GLY A C 1
ATOM 733 O O . GLY A 1 92 ? -16.422 -7.27 -5.609 1 97.94 92 GLY A O 1
ATOM 734 N N . ASN A 1 93 ? -17.953 -8.039 -4.039 1 98.62 93 ASN A N 1
ATOM 735 C CA . ASN A 1 93 ? -17.469 -7.184 -2.965 1 98.62 93 ASN A CA 1
ATOM 736 C C . ASN A 1 93 ? -16.703 -7.984 -1.915 1 98.62 93 ASN A C 1
ATOM 738 O O . ASN A 1 93 ? -17.016 -9.156 -1.679 1 98.62 93 ASN A O 1
ATOM 742 N N . ARG A 1 94 ? -15.734 -7.355 -1.362 1 98.75 94 ARG A N 1
ATOM 743 C CA . ARG A 1 94 ? -15.023 -7.906 -0.212 1 98.75 94 ARG A CA 1
ATOM 744 C C . ARG A 1 94 ? -14.93 -6.883 0.914 1 98.75 94 ARG A C 1
ATOM 746 O O . ARG A 1 94 ? -14.758 -5.688 0.661 1 98.75 94 ARG A O 1
ATOM 753 N N . VAL A 1 95 ? -15 -7.379 2.211 1 98.5 95 VAL A N 1
ATOM 754 C CA . VAL A 1 95 ? -14.82 -6.543 3.395 1 98.5 95 VAL A CA 1
ATOM 755 C C . VAL A 1 95 ? -13.477 -6.855 4.047 1 98.5 95 VAL A C 1
ATOM 757 O O . VAL A 1 95 ? -13.102 -8.023 4.184 1 98.5 95 VAL A O 1
ATOM 760 N N . HIS A 1 96 ? -12.781 -5.867 4.438 1 97.38 96 HIS A N 1
ATOM 761 C CA . HIS A 1 96 ? -11.484 -6 5.09 1 97.38 96 HIS A CA 1
ATOM 762 C C . HIS A 1 96 ? -11.43 -5.191 6.383 1 97.38 96 HIS A C 1
ATOM 764 O O . HIS A 1 96 ? -11.953 -4.078 6.445 1 97.38 96 HIS A O 1
ATOM 770 N N . PHE A 1 97 ? -10.75 -5.754 7.332 1 95 97 PHE A N 1
ATOM 771 C CA . PHE A 1 97 ? -10.586 -5.121 8.641 1 95 97 PHE A CA 1
ATOM 772 C C . PHE A 1 97 ? -9.109 -4.953 8.977 1 95 97 PHE A C 1
ATOM 774 O O . PHE A 1 97 ? -8.305 -5.848 8.719 1 95 97 PHE A O 1
ATOM 781 N N . ASN A 1 98 ? -8.812 -3.826 9.477 1 91.56 98 ASN A N 1
ATOM 782 C CA . ASN A 1 98 ? -7.445 -3.562 9.922 1 91.56 98 ASN A CA 1
ATOM 783 C C . ASN A 1 98 ? -7.422 -2.824 11.258 1 91.56 98 ASN A C 1
ATOM 785 O O . ASN A 1 98 ? -8.195 -1.889 11.469 1 91.56 98 ASN A O 1
ATOM 789 N N . VAL A 1 99 ? -6.637 -3.346 12.203 1 86.31 99 VAL A N 1
ATOM 790 C CA . VAL A 1 99 ? -6.414 -2.686 13.492 1 86.31 99 VAL A CA 1
ATOM 791 C C . VAL A 1 99 ? -4.961 -2.219 13.578 1 86.31 99 VAL A C 1
ATOM 793 O O . VAL A 1 99 ? -4.043 -2.953 13.211 1 86.31 99 VAL A O 1
ATOM 796 N N . GLY A 1 100 ? -4.812 -1.19 14.156 1 72.56 100 GLY A N 1
ATOM 797 C CA . GLY A 1 100 ? -3.479 -0.706 14.469 1 72.56 100 GLY A CA 1
ATOM 798 C C . GLY A 1 100 ? -2.98 0.338 13.484 1 72.56 100 GLY A C 1
ATOM 799 O O . GLY A 1 100 ? -3.73 0.787 12.617 1 72.56 100 GLY A O 1
ATOM 800 N N . ALA A 1 101 ? -1.729 0.805 13.758 1 54.97 101 ALA A N 1
ATOM 801 C CA . ALA A 1 101 ? -1.099 1.883 13 1 54.97 101 ALA A CA 1
ATOM 802 C C . ALA A 1 101 ? -0.824 1.455 11.562 1 54.97 101 ALA A C 1
ATOM 804 O O . ALA A 1 101 ? 0.136 0.729 11.297 1 54.97 101 ALA A O 1
ATOM 805 N N . SER A 1 102 ? -1.688 0.573 10.906 1 47.44 102 SER A N 1
ATOM 806 C CA . SER A 1 102 ? -1.152 0.346 9.57 1 47.44 102 SER A CA 1
ATOM 807 C C . SER A 1 102 ? -0.497 1.606 9.016 1 47.44 102 SER A C 1
ATOM 809 O O . SER A 1 102 ? -1.03 2.24 8.102 1 47.44 102 SER A O 1
ATOM 811 N N . PHE A 1 103 ? -0.158 2.645 9.773 1 35.81 103 PHE A N 1
ATOM 812 C CA . PHE A 1 103 ? 0.473 3.705 9 1 35.81 103 PHE A CA 1
ATOM 813 C C . PHE A 1 103 ? 1.89 3.312 8.594 1 35.81 103 PHE A C 1
ATOM 815 O O . PHE A 1 103 ? 2.529 2.502 9.273 1 35.81 103 PHE A O 1
ATOM 822 N N . TYR B 1 1 ? -7.027 17.719 19.609 1 41.06 1 TYR B N 1
ATOM 823 C CA . TYR B 1 1 ? -5.938 17.5 18.672 1 41.06 1 TYR B CA 1
ATOM 824 C C . TYR B 1 1 ? -6.266 16.359 17.719 1 41.06 1 TYR B C 1
ATOM 826 O O . TYR B 1 1 ? -6.328 15.195 18.125 1 41.06 1 TYR B O 1
ATOM 834 N N . PHE B 1 2 ? -7.246 16.531 16.906 1 54.94 2 PHE B N 1
ATOM 835 C CA . PHE B 1 2 ? -7.688 15.508 15.969 1 54.94 2 PHE B CA 1
ATOM 836 C C . PHE B 1 2 ? -6.5 14.898 15.234 1 54.94 2 PHE B C 1
ATOM 838 O O . PHE B 1 2 ? -5.535 15.594 14.914 1 54.94 2 PHE B O 1
ATOM 845 N N . ASN B 1 3 ? -6.195 13.602 15.445 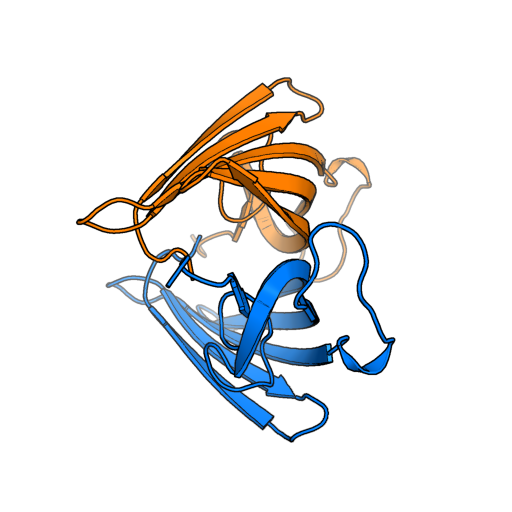1 80.31 3 ASN B N 1
ATOM 846 C CA . ASN B 1 3 ? -5.035 12.852 14.977 1 80.31 3 ASN B CA 1
ATOM 847 C C . ASN B 1 3 ? -4.859 12.977 13.461 1 80.31 3 ASN B C 1
ATOM 849 O O . ASN B 1 3 ? -5.777 12.672 12.703 1 80.31 3 ASN B O 1
ATOM 853 N N . LYS B 1 4 ? -3.959 13.82 12.977 1 90.5 4 LYS B N 1
ATOM 854 C CA . LYS B 1 4 ? -3.609 14.102 11.586 1 90.5 4 LYS B CA 1
ATOM 855 C C . LYS B 1 4 ? -3.158 12.844 10.859 1 90.5 4 LYS B C 1
ATOM 857 O O . LYS B 1 4 ? -2.605 11.93 11.484 1 90.5 4 LYS B O 1
ATOM 862 N N . PHE B 1 5 ? -3.518 12.914 9.57 1 92.56 5 PHE B N 1
ATOM 863 C CA . PHE B 1 5 ? -2.875 11.914 8.734 1 92.56 5 PHE B CA 1
ATOM 864 C C . PHE B 1 5 ? -1.379 12.188 8.609 1 92.56 5 PHE B C 1
ATOM 866 O O . PHE B 1 5 ? -0.94 13.328 8.719 1 92.56 5 PHE B O 1
ATOM 873 N N . ARG B 1 6 ? -0.645 11.117 8.406 1 94.81 6 ARG B N 1
ATOM 874 C CA . ARG B 1 6 ? 0.805 11.195 8.258 1 94.81 6 ARG B CA 1
ATOM 875 C C . ARG B 1 6 ? 1.279 10.344 7.082 1 94.81 6 ARG B C 1
ATOM 877 O O . ARG B 1 6 ? 0.869 9.195 6.938 1 94.81 6 ARG B O 1
ATOM 884 N N . ILE B 1 7 ? 2.121 10.969 6.242 1 95.88 7 ILE B N 1
ATOM 885 C CA . ILE B 1 7 ? 2.691 10.18 5.16 1 95.88 7 ILE B CA 1
ATOM 886 C C . ILE B 1 7 ? 4.215 10.281 5.191 1 95.88 7 ILE B C 1
ATOM 888 O O . ILE B 1 7 ? 4.766 11.258 5.707 1 95.88 7 ILE B O 1
ATOM 892 N N . GLY B 1 8 ? 4.859 9.336 4.668 1 97.19 8 GLY B N 1
ATOM 893 C CA . GLY B 1 8 ? 6.301 9.141 4.676 1 97.19 8 GLY B CA 1
ATOM 894 C C . GLY B 1 8 ? 6.719 7.789 5.223 1 97.19 8 GLY B C 1
ATOM 895 O O . GLY B 1 8 ? 6.105 7.281 6.164 1 97.19 8 GLY B O 1
ATOM 896 N N . GLY B 1 9 ? 7.676 7.219 4.566 1 96.31 9 GLY B N 1
ATOM 897 C CA . GLY B 1 9 ? 8.203 5.953 5.059 1 96.31 9 GLY B CA 1
ATOM 898 C C . GLY B 1 9 ? 7.637 4.75 4.332 1 96.31 9 GLY B C 1
ATOM 899 O O . GLY B 1 9 ? 7.031 4.887 3.266 1 96.31 9 GLY B O 1
ATOM 900 N N . GLN B 1 10 ? 7.75 3.484 4.832 1 92.69 10 GLN B N 1
ATOM 901 C CA . GLN B 1 10 ? 7.555 2.18 4.211 1 92.69 10 GLN B CA 1
ATOM 902 C C . GLN B 1 10 ? 6.102 1.99 3.775 1 92.69 10 GLN B C 1
ATOM 904 O O . GLN B 1 10 ? 5.832 1.358 2.75 1 92.69 10 GLN B O 1
ATOM 909 N N . GLY B 1 11 ? 5.164 2.518 4.422 1 91.44 11 GLY B N 1
ATOM 910 C CA . GLY B 1 11 ? 3.773 2.195 4.141 1 91.44 11 GLY B CA 1
ATOM 911 C C . GLY B 1 11 ? 3.086 3.23 3.27 1 91.44 11 GLY B C 1
ATOM 912 O O . GLY B 1 11 ? 1.946 3.031 2.844 1 91.44 11 GLY B O 1
ATOM 913 N N . THR B 1 12 ? 3.789 4.27 2.994 1 96.25 12 THR B N 1
ATOM 914 C CA . THR B 1 12 ? 3.117 5.336 2.258 1 96.25 12 THR B CA 1
ATOM 915 C C . THR B 1 12 ? 4.043 5.926 1.199 1 96.25 12 THR B C 1
ATOM 917 O O . THR B 1 12 ? 3.852 5.703 0.003 1 96.25 12 THR B O 1
ATOM 920 N N . LEU B 1 13 ? 5.035 6.488 1.573 1 97.62 13 LEU B N 1
ATOM 921 C CA . LEU B 1 13 ? 5.922 7.25 0.698 1 97.62 13 LEU B CA 1
ATOM 922 C C . LEU B 1 13 ? 7.383 6.926 0.993 1 97.62 13 LEU B C 1
ATOM 924 O O . LEU B 1 13 ? 8.047 7.648 1.741 1 97.62 13 LEU B O 1
ATOM 928 N N . ARG B 1 14 ? 7.824 5.895 0.304 1 97.81 14 ARG B N 1
ATOM 929 C CA . ARG B 1 14 ? 9.219 5.5 0.487 1 97.81 14 ARG B CA 1
ATOM 930 C C . ARG B 1 14 ? 10.164 6.5 -0.176 1 97.81 14 ARG B C 1
ATOM 932 O O . ARG B 1 14 ? 9.875 6.996 -1.268 1 97.81 14 ARG B O 1
ATOM 939 N N . GLY B 1 15 ? 11.211 6.984 0.439 1 98.38 15 GLY B N 1
ATOM 940 C CA . GLY B 1 15 ? 12.109 8.055 0.03 1 98.38 15 GLY B CA 1
ATOM 941 C C . GLY B 1 15 ? 12.094 9.234 0.978 1 98.38 15 GLY B C 1
ATOM 942 O O . GLY B 1 15 ? 12.875 10.18 0.81 1 98.38 15 GLY B O 1
ATOM 943 N N . TYR B 1 16 ? 11.227 9.188 1.896 1 98.38 16 TYR B N 1
ATOM 944 C CA . TYR B 1 16 ? 11.117 10.219 2.92 1 98.38 16 TYR B CA 1
ATOM 945 C C . TYR B 1 16 ? 11.094 9.609 4.312 1 98.38 16 TYR B C 1
ATOM 947 O O . TYR B 1 16 ? 10.898 8.398 4.465 1 98.38 16 TYR B O 1
ATOM 955 N N . LYS B 1 17 ? 11.258 10.438 5.316 1 97.69 17 LYS B N 1
ATOM 956 C CA . LYS B 1 17 ? 11.242 9.969 6.699 1 97.69 17 LYS B CA 1
ATOM 957 C C . LYS B 1 17 ? 9.836 9.555 7.125 1 97.69 17 LYS B C 1
ATOM 959 O O . LYS B 1 17 ? 8.852 10.078 6.617 1 97.69 17 LYS B O 1
ATOM 964 N N . ASP B 1 18 ? 9.797 8.672 8.062 1 96.38 18 ASP B N 1
ATOM 965 C CA . ASP B 1 18 ? 8.5 8.242 8.586 1 96.38 18 ASP B CA 1
ATOM 966 C C . ASP B 1 18 ? 7.699 9.43 9.109 1 96.38 18 ASP B C 1
ATOM 968 O O . ASP B 1 18 ? 8.219 10.25 9.867 1 96.38 18 ASP B O 1
ATOM 972 N N . ASP B 1 19 ? 6.43 9.539 8.656 1 95.69 19 ASP B N 1
ATOM 973 C CA . ASP B 1 19 ? 5.465 10.508 9.164 1 95.69 19 ASP B CA 1
ATOM 974 C C . ASP B 1 19 ? 5.934 11.938 8.898 1 95.69 19 ASP B C 1
ATOM 976 O O . ASP B 1 19 ? 5.68 12.836 9.703 1 95.69 19 ASP B O 1
ATOM 980 N N . GLN B 1 20 ? 6.582 12.102 7.848 1 96.75 20 GLN B N 1
ATOM 981 C CA . GLN B 1 20 ? 7.242 13.383 7.586 1 96.75 20 GLN B CA 1
ATOM 982 C C . GLN B 1 20 ? 6.219 14.477 7.281 1 96.75 20 GLN B C 1
ATOM 984 O O . GLN B 1 20 ? 6.422 15.633 7.637 1 96.75 20 GLN B O 1
ATOM 989 N N . PHE B 1 21 ? 5.176 14.164 6.586 1 95.56 21 PHE B N 1
ATOM 990 C CA . PHE B 1 21 ? 4.164 15.141 6.195 1 95.56 21 PHE B CA 1
ATOM 991 C C . PHE B 1 21 ? 2.828 14.828 6.859 1 95.56 21 PHE B C 1
ATOM 993 O O . PHE B 1 21 ? 2.424 13.664 6.938 1 95.56 21 PHE B O 1
ATOM 1000 N N . ARG B 1 22 ? 2.188 15.844 7.309 1 93.69 22 ARG B N 1
ATOM 1001 C CA . ARG B 1 22 ? 0.96 15.664 8.078 1 93.69 22 ARG B CA 1
ATOM 1002 C C . ARG B 1 22 ? -0.132 16.609 7.602 1 93.69 22 ARG B C 1
ATOM 1004 O O . ARG B 1 22 ? 0.161 17.703 7.105 1 93.69 22 ARG B O 1
ATOM 1011 N N . GLY B 1 23 ? -1.409 16.156 7.742 1 92.81 23 GLY B N 1
ATOM 1012 C CA . GLY B 1 23 ? -2.541 17 7.391 1 92.81 23 GLY B CA 1
ATOM 1013 C C . GLY B 1 23 ? -3.881 16.375 7.727 1 92.81 23 GLY B C 1
ATOM 1014 O O . GLY B 1 23 ? -3.936 15.234 8.203 1 92.81 23 GLY B O 1
ATOM 1015 N N . ASP B 1 24 ? -4.957 17.078 7.477 1 92.06 24 ASP B N 1
ATOM 1016 C CA . ASP B 1 24 ? -6.309 16.609 7.77 1 92.06 24 ASP B CA 1
ATOM 1017 C 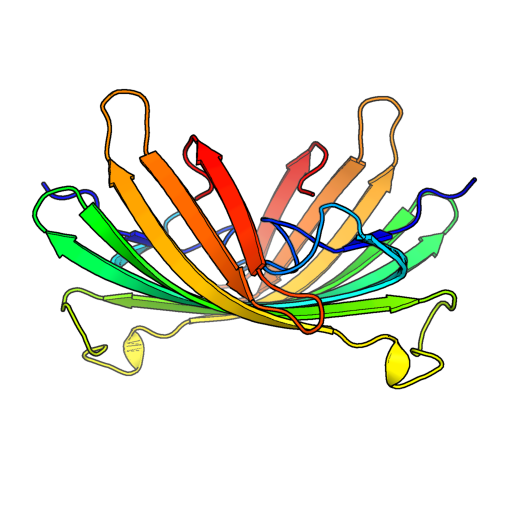C . ASP B 1 24 ? -6.832 15.695 6.66 1 92.06 24 ASP B C 1
ATOM 1019 O O . ASP B 1 24 ? -7.816 14.977 6.852 1 92.06 24 ASP B O 1
ATOM 1023 N N . SER B 1 25 ? -6.195 15.852 5.523 1 93.81 25 SER B N 1
ATOM 1024 C CA . SER B 1 25 ? -6.461 15.016 4.359 1 93.81 25 SER B CA 1
ATOM 1025 C C . SER B 1 25 ? -5.168 14.516 3.729 1 93.81 25 SER B C 1
ATOM 1027 O O . SER B 1 25 ? -4.105 15.109 3.922 1 93.81 25 SER B O 1
ATOM 1029 N N . MET B 1 26 ? -5.305 13.461 3.066 1 94.62 26 MET B N 1
ATOM 1030 C CA . MET B 1 26 ? -4.105 12.977 2.393 1 94.62 26 MET B CA 1
ATOM 1031 C C . MET B 1 26 ? -4.469 12.164 1.152 1 94.62 26 MET B C 1
ATOM 1033 O O . MET B 1 26 ? -5.562 11.609 1.068 1 94.62 26 MET B O 1
ATOM 1037 N N . TYR B 1 27 ? -3.475 12.156 0.242 1 95.06 27 TYR B N 1
ATOM 1038 C CA . TYR B 1 27 ? -3.438 11.242 -0.898 1 95.06 27 TYR B CA 1
ATOM 1039 C C . TYR B 1 27 ? -2.18 10.383 -0.868 1 95.06 27 TYR B C 1
ATOM 1041 O O . TYR B 1 27 ? -1.096 10.867 -0.535 1 95.06 27 TYR B O 1
ATOM 1049 N N . ILE B 1 28 ? -2.381 9.078 -1.11 1 97.12 28 ILE B N 1
ATOM 1050 C CA . ILE B 1 28 ? -1.232 8.203 -1.299 1 97.12 28 ILE B CA 1
ATOM 1051 C C . ILE B 1 28 ? -1.442 7.34 -2.541 1 97.12 28 ILE B C 1
ATOM 1053 O O . ILE B 1 28 ? -2.561 6.902 -2.82 1 97.12 28 ILE B O 1
ATOM 1057 N N . GLY B 1 29 ? -0.426 7.125 -3.289 1 98.38 29 GLY B N 1
ATOM 1058 C CA . GLY B 1 29 ? -0.37 6.23 -4.434 1 98.38 29 GLY B CA 1
ATOM 1059 C C . GLY B 1 29 ? 0.925 5.445 -4.52 1 98.38 29 GLY B C 1
ATOM 1060 O O . GLY B 1 29 ? 1.983 5.941 -4.125 1 98.38 29 GLY B O 1
ATOM 1061 N N . SER B 1 30 ? 0.857 4.262 -4.992 1 98.69 30 SER B N 1
ATOM 1062 C CA . SER B 1 30 ? 2.047 3.441 -5.188 1 98.69 30 SER B CA 1
ATOM 1063 C C . SER B 1 30 ? 1.872 2.49 -6.367 1 98.69 30 SER B C 1
ATOM 1065 O O . SER B 1 30 ? 0.783 1.956 -6.586 1 98.69 30 SER B O 1
ATOM 1067 N N . LEU B 1 31 ? 2.918 2.363 -7.148 1 98.62 31 LEU B N 1
ATOM 1068 C CA . LEU B 1 31 ? 3.08 1.306 -8.141 1 98.62 31 LEU B CA 1
ATOM 1069 C C . LEU B 1 31 ? 4.336 0.484 -7.855 1 98.62 31 LEU B C 1
ATOM 1071 O O . LEU B 1 31 ? 5.418 1.042 -7.672 1 98.62 31 LEU B O 1
ATOM 1075 N N . GLU B 1 32 ? 4.141 -0.881 -7.797 1 98 32 GLU B N 1
ATOM 1076 C CA . GLU B 1 32 ? 5.273 -1.742 -7.477 1 98 32 GLU B CA 1
ATOM 1077 C C . GLU B 1 32 ? 5.273 -2.998 -8.344 1 98 32 GLU B C 1
ATOM 1079 O O . GLU B 1 32 ? 4.227 -3.613 -8.555 1 98 32 GLU B O 1
ATOM 1084 N N . PHE B 1 33 ? 6.441 -3.281 -8.922 1 96.31 33 PHE B N 1
ATOM 1085 C CA . PHE B 1 33 ? 6.699 -4.52 -9.648 1 96.31 33 PHE B CA 1
ATOM 1086 C C . PHE B 1 33 ? 7.68 -5.398 -8.883 1 96.31 33 PHE B C 1
ATOM 1088 O O . PHE B 1 33 ? 8.758 -4.941 -8.484 1 96.31 33 PHE B O 1
ATOM 1095 N N . ARG B 1 34 ? 7.281 -6.625 -8.648 1 95.62 34 ARG B N 1
ATOM 1096 C CA . ARG B 1 34 ? 8.133 -7.598 -7.969 1 95.62 34 ARG B CA 1
ATOM 1097 C C . ARG B 1 34 ? 8.445 -8.781 -8.883 1 95.62 34 ARG B C 1
ATOM 1099 O O . ARG B 1 34 ? 7.59 -9.227 -9.641 1 95.62 34 ARG B O 1
ATOM 1106 N N . PHE B 1 35 ? 9.695 -9.305 -8.727 1 94.5 35 PHE B N 1
ATOM 1107 C CA . PHE B 1 35 ? 10.18 -10.344 -9.633 1 94.5 35 PHE B CA 1
ATOM 1108 C C . PHE B 1 35 ? 11.234 -11.203 -8.961 1 94.5 35 PHE B C 1
ATOM 1110 O O . PHE B 1 35 ? 11.906 -10.758 -8.023 1 94.5 35 PHE B O 1
ATOM 1117 N N . PRO B 1 36 ? 11.352 -12.414 -9.422 1 92.44 36 PRO B N 1
ATOM 1118 C CA . PRO B 1 36 ? 12.398 -13.266 -8.859 1 92.44 36 PRO B CA 1
ATOM 1119 C C . PRO B 1 36 ? 13.797 -12.836 -9.289 1 92.44 36 PRO B C 1
ATOM 1121 O O . PRO B 1 36 ? 13.984 -12.375 -10.422 1 92.44 36 PRO B O 1
ATOM 1124 N N . LEU B 1 37 ? 14.656 -12.883 -8.438 1 92 37 LEU B N 1
ATOM 1125 C CA . LEU B 1 37 ? 16.062 -12.633 -8.773 1 92 37 LEU B CA 1
ATOM 1126 C C . LEU B 1 37 ? 16.844 -13.945 -8.797 1 92 37 LEU B C 1
ATOM 1128 O O . LEU B 1 37 ? 17.281 -14.391 -9.859 1 92 37 LEU B O 1
ATOM 1132 N N . TYR B 1 38 ? 17.188 -14.547 -7.566 1 87.75 38 TYR B N 1
ATOM 1133 C CA . TYR B 1 38 ? 17.953 -15.789 -7.449 1 87.75 38 TYR B CA 1
ATOM 1134 C C . TYR B 1 38 ? 17.562 -16.547 -6.188 1 87.75 38 TYR B C 1
ATOM 1136 O O . TYR B 1 38 ? 17.484 -15.977 -5.102 1 87.75 38 TYR B O 1
ATOM 1144 N N . ASN B 1 39 ? 17.297 -17.891 -6.508 1 88.06 39 ASN B N 1
ATOM 1145 C CA . ASN B 1 39 ? 16.953 -18.766 -5.383 1 88.06 39 ASN B CA 1
ATOM 1146 C C . ASN B 1 39 ? 15.836 -18.172 -4.531 1 88.06 39 ASN B C 1
ATOM 1148 O O . ASN B 1 39 ? 14.711 -18.016 -5 1 88.06 39 ASN B O 1
ATOM 1152 N N . LYS B 1 40 ? 16.156 -17.766 -3.32 1 89.69 40 LYS B N 1
ATOM 1153 C CA . LYS B 1 40 ? 15.156 -17.281 -2.365 1 89.69 40 LYS B CA 1
ATOM 1154 C C . LYS B 1 40 ? 15.148 -15.758 -2.305 1 89.69 40 LYS B C 1
ATOM 1156 O O . LYS B 1 40 ? 14.562 -15.172 -1.391 1 89.69 40 LYS B O 1
ATOM 1161 N N . VAL B 1 41 ? 15.742 -15.172 -3.312 1 94.12 41 VAL B N 1
ATOM 1162 C CA . VAL B 1 41 ? 15.844 -13.719 -3.34 1 94.12 41 VAL B CA 1
ATOM 1163 C C . VAL B 1 41 ? 14.914 -13.156 -4.41 1 94.12 41 VAL B C 1
ATOM 1165 O O . VAL B 1 41 ? 14.875 -13.664 -5.535 1 94.12 41 VAL B O 1
ATOM 1168 N N . LYS B 1 42 ? 14.141 -12.141 -4.047 1 93.81 42 LYS B N 1
ATOM 1169 C CA . LYS B 1 42 ? 13.242 -11.43 -4.949 1 93.81 42 LYS B CA 1
ATOM 1170 C C . LYS B 1 42 ? 13.57 -9.938 -4.996 1 93.81 42 LYS B C 1
ATOM 1172 O O . LYS B 1 42 ? 14.094 -9.383 -4.027 1 93.81 42 LYS B O 1
ATOM 1177 N N . GLY B 1 43 ? 13.289 -9.367 -6.137 1 95.62 43 GLY B N 1
ATOM 1178 C CA . GLY B 1 43 ? 13.5 -7.945 -6.324 1 95.62 43 GLY B CA 1
ATOM 1179 C C . GLY B 1 43 ? 12.219 -7.168 -6.531 1 95.62 43 GLY B C 1
ATOM 1180 O O . GLY B 1 43 ? 11.18 -7.754 -6.84 1 95.62 43 GLY B O 1
ATOM 1181 N N . ALA B 1 44 ? 12.297 -5.859 -6.32 1 97 44 ALA B N 1
ATOM 1182 C CA . ALA B 1 44 ? 11.172 -4.961 -6.578 1 97 44 ALA B CA 1
ATOM 1183 C C . ALA B 1 44 ? 11.656 -3.613 -7.102 1 97 44 ALA B C 1
ATOM 1185 O O . ALA B 1 44 ? 12.75 -3.162 -6.762 1 97 44 ALA B O 1
ATOM 1186 N N . ILE B 1 45 ? 10.906 -3.004 -7.957 1 98.5 45 ILE B N 1
ATOM 1187 C CA . ILE B 1 45 ? 11 -1.59 -8.305 1 98.5 45 ILE B CA 1
ATOM 1188 C C . ILE B 1 45 ? 9.672 -0.897 -8.031 1 98.5 45 ILE B C 1
ATOM 1190 O O . ILE B 1 45 ? 8.602 -1.489 -8.219 1 98.5 45 ILE B O 1
ATOM 1194 N N . PHE B 1 46 ? 9.727 0.318 -7.465 1 98.56 46 PHE B N 1
ATOM 1195 C CA . PHE B 1 46 ? 8.469 0.961 -7.105 1 98.56 46 PHE B CA 1
ATOM 1196 C C . PHE B 1 46 ? 8.562 2.473 -7.289 1 98.56 46 PHE B C 1
ATOM 1198 O O . PHE B 1 46 ? 9.664 3.025 -7.363 1 98.56 46 PHE B O 1
ATOM 1205 N N . THR B 1 47 ? 7.445 3.139 -7.398 1 98.88 47 THR B N 1
ATOM 1206 C CA . THR B 1 47 ? 7.262 4.578 -7.242 1 98.88 47 THR B CA 1
ATOM 1207 C C . THR B 1 47 ? 6.094 4.879 -6.309 1 98.88 47 THR B C 1
ATOM 1209 O O . THR B 1 47 ? 5.07 4.188 -6.348 1 98.88 47 THR B O 1
ATOM 1212 N N . ASP B 1 48 ? 6.309 5.801 -5.43 1 98.75 48 ASP B N 1
ATOM 1213 C CA . ASP B 1 48 ? 5.297 6.27 -4.488 1 98.75 48 ASP B CA 1
ATOM 1214 C C . ASP B 1 48 ? 4.996 7.754 -4.699 1 98.75 48 ASP B C 1
ATOM 1216 O O . ASP B 1 48 ? 5.887 8.523 -5.059 1 98.75 48 ASP B O 1
ATOM 1220 N N . TRP B 1 49 ? 3.729 8.125 -4.398 1 9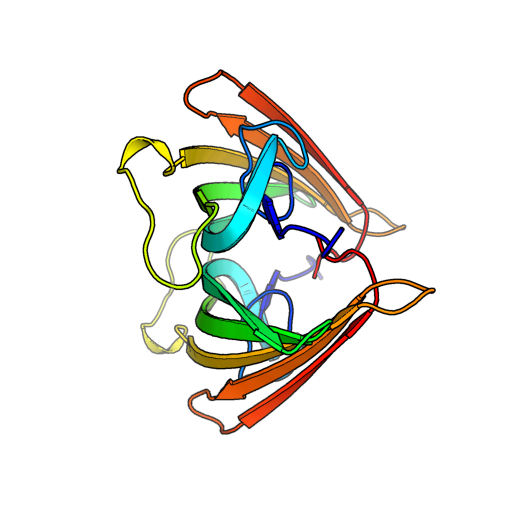8.12 49 TRP B N 1
ATOM 1221 C CA . TRP B 1 49 ? 3.246 9.508 -4.43 1 98.12 49 TRP B CA 1
ATOM 1222 C C . TRP B 1 49 ? 2.367 9.797 -3.221 1 98.12 49 TRP B C 1
ATOM 1224 O O . TRP B 1 49 ? 1.628 8.93 -2.754 1 98.12 49 TRP B O 1
ATOM 1234 N N . GLY B 1 50 ? 2.512 11.094 -2.803 1 96.75 50 GLY B N 1
ATOM 1235 C CA . GLY B 1 50 ? 1.664 11.422 -1.668 1 96.75 50 GLY B CA 1
ATOM 1236 C C . GLY B 1 50 ? 1.621 12.906 -1.368 1 96.75 50 GLY B C 1
ATOM 1237 O O . GLY B 1 50 ? 2.506 13.656 -1.786 1 96.75 50 GLY B O 1
ATOM 1238 N N . ALA B 1 51 ? 0.566 13.242 -0.707 1 95.81 51 ALA B N 1
ATOM 1239 C CA . ALA B 1 51 ? 0.359 14.594 -0.19 1 95.81 51 ALA B CA 1
ATOM 1240 C C . ALA B 1 51 ? -0.48 14.57 1.084 1 95.81 51 ALA B C 1
ATOM 1242 O O . ALA B 1 51 ? -1.373 13.734 1.232 1 95.81 51 ALA B O 1
ATOM 1243 N N . ALA B 1 52 ? -0.149 15.414 1.966 1 94.56 52 ALA B N 1
ATOM 1244 C CA . ALA B 1 52 ? -0.96 15.695 3.148 1 94.56 52 ALA B CA 1
ATOM 1245 C C . ALA B 1 52 ? -1.148 17.188 3.346 1 94.56 52 ALA B C 1
ATOM 1247 O O . ALA B 1 52 ? -0.203 17.969 3.189 1 94.56 52 ALA B O 1
ATOM 1248 N N . TRP B 1 53 ? -2.375 17.594 3.666 1 93.06 53 TRP B N 1
ATOM 1249 C CA . TRP B 1 53 ? -2.627 19.016 3.789 1 93.06 53 TRP B CA 1
ATOM 1250 C C . TRP B 1 53 ? -3.711 19.297 4.828 1 93.06 53 TRP B C 1
ATOM 1252 O O . TRP B 1 53 ? -4.457 18.391 5.211 1 93.06 53 TRP B O 1
ATOM 1262 N N . ASP B 1 54 ? -3.605 20.609 5.176 1 88.44 54 ASP B N 1
ATOM 1263 C CA . ASP B 1 54 ? -4.551 21.078 6.184 1 88.44 54 ASP B CA 1
ATOM 1264 C C . ASP B 1 54 ? -5.797 21.672 5.535 1 88.44 54 ASP B C 1
ATOM 1266 O O . ASP B 1 54 ? -5.691 22.516 4.633 1 88.44 54 ASP B O 1
ATOM 1270 N N . ASP B 1 55 ? -6.648 21.094 4.992 1 76.12 55 ASP B N 1
ATOM 1271 C CA . ASP B 1 55 ? -7.965 21.391 4.438 1 76.12 55 ASP B CA 1
ATOM 1272 C C . ASP B 1 55 ? -8.688 20.109 4.027 1 76.12 55 ASP B C 1
ATOM 1274 O O . ASP B 1 55 ? -8.055 1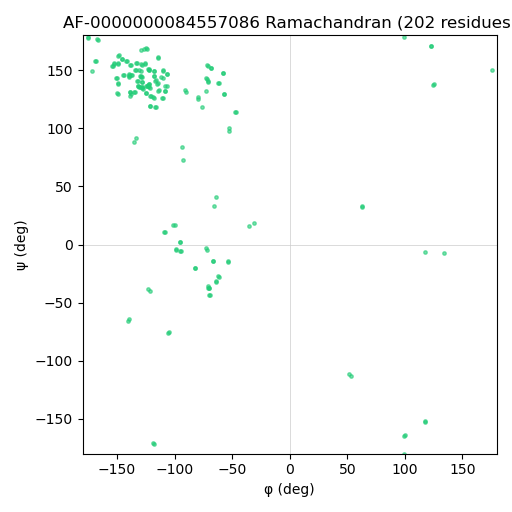9.094 3.77 1 76.12 55 ASP B O 1
ATOM 1278 N N . LYS B 1 56 ? -9.938 20.156 4.113 1 65.44 56 LYS B N 1
ATOM 1279 C CA . LYS B 1 56 ? -10.734 18.938 4.039 1 65.44 56 LYS B CA 1
ATOM 1280 C C . LYS B 1 56 ? -10.719 18.344 2.627 1 65.44 56 LYS B C 1
ATOM 1282 O O . LYS B 1 56 ? -10.664 17.125 2.451 1 65.44 56 LYS B O 1
ATOM 1287 N N . TRP B 1 57 ? -10.734 19.234 1.493 1 69.81 57 TRP B N 1
ATOM 1288 C CA . TRP B 1 57 ? -11.094 18.578 0.244 1 69.81 57 TRP B CA 1
ATOM 1289 C C . TRP B 1 57 ? -9.984 18.734 -0.794 1 69.81 57 TRP B C 1
ATOM 1291 O O . TRP B 1 57 ? -9.711 17.812 -1.564 1 69.81 57 TRP B O 1
ATOM 1301 N N . LEU B 1 58 ? -9.367 19.906 -0.856 1 71.06 58 LEU B N 1
ATOM 1302 C CA . LEU B 1 58 ? -8.375 20.078 -1.911 1 71.06 58 LEU B CA 1
ATOM 1303 C C . LEU B 1 58 ? -7.051 20.578 -1.334 1 71.06 58 LEU B C 1
ATOM 1305 O O . LEU B 1 58 ? -7.035 21.359 -0.388 1 71.06 58 LEU B O 1
ATOM 1309 N N . PRO B 1 59 ? -5.98 19.953 -1.949 1 67.31 59 PRO B N 1
ATOM 1310 C CA . PRO B 1 59 ? -4.695 20.5 -1.523 1 67.31 59 PRO B CA 1
ATOM 1311 C C . PRO B 1 59 ? -4.539 21.984 -1.883 1 67.31 59 PRO B C 1
ATOM 1313 O O . PRO B 1 59 ? -5.105 22.438 -2.879 1 67.31 59 PRO B O 1
ATOM 1316 N N . ASN B 1 60 ? -3.998 22.719 -0.979 1 63.78 60 ASN B N 1
ATOM 1317 C CA . ASN B 1 60 ? -3.85 24.156 -1.202 1 63.78 60 ASN B CA 1
ATOM 1318 C C . ASN B 1 60 ? -2.812 24.453 -2.281 1 63.78 60 ASN B C 1
ATOM 1320 O O . ASN B 1 60 ? -2.939 25.422 -3.02 1 63.78 60 ASN B O 1
ATOM 1324 N N . ASP B 1 61 ? -1.772 23.812 -2.236 1 67.62 61 ASP B N 1
ATOM 1325 C CA . ASP B 1 61 ? -0.664 24.125 -3.131 1 67.62 61 ASP B CA 1
ATOM 1326 C C . ASP B 1 61 ? -0.001 22.859 -3.652 1 67.62 61 ASP B C 1
ATOM 1328 O O . ASP B 1 61 ? -0.081 21.797 -3.018 1 67.62 61 ASP B O 1
ATOM 1332 N N . PHE B 1 62 ? 0.453 22.938 -4.945 1 69.06 62 PHE B N 1
ATOM 1333 C CA . PHE B 1 62 ? 1.221 21.859 -5.543 1 69.06 62 PHE B CA 1
ATOM 1334 C C . PHE B 1 62 ? 2.422 21.5 -4.676 1 69.06 62 PHE B C 1
ATOM 1336 O O . PHE B 1 62 ? 3 20.422 -4.82 1 69.06 62 PHE B O 1
ATOM 1343 N N . ASN B 1 63 ? 2.762 22.328 -3.766 1 74.06 63 ASN B N 1
ATOM 1344 C CA . ASN B 1 63 ? 3.938 22.125 -2.924 1 74.06 63 ASN B CA 1
ATOM 1345 C C . ASN B 1 63 ? 3.723 21 -1.914 1 74.06 63 ASN B C 1
ATOM 1347 O O . ASN B 1 63 ? 4.68 20.516 -1.312 1 74.06 63 ASN B O 1
ATOM 1351 N N . ASP B 1 64 ? 2.547 20.469 -1.882 1 85.69 64 ASP B N 1
ATOM 1352 C CA . ASP B 1 64 ? 2.252 19.422 -0.907 1 85.69 64 ASP B CA 1
ATOM 1353 C C . ASP B 1 64 ? 2.465 18.031 -1.509 1 85.69 64 ASP B C 1
ATOM 1355 O O . ASP B 1 64 ? 2.486 17.031 -0.788 1 85.69 64 ASP B O 1
ATOM 1359 N N . PHE B 1 65 ? 2.742 18.016 -2.729 1 93.5 65 PHE B N 1
ATOM 1360 C CA . PHE B 1 65 ? 2.891 16.75 -3.418 1 93.5 65 PHE B CA 1
ATOM 1361 C C . PHE B 1 65 ? 4.34 16.266 -3.375 1 93.5 65 PHE B C 1
ATOM 1363 O O . PHE B 1 65 ? 5.258 17.047 -3.633 1 93.5 65 PHE B O 1
ATOM 1370 N N . HIS B 1 66 ? 4.492 15.047 -3.016 1 97.5 66 HIS B N 1
ATOM 1371 C CA . HIS B 1 66 ? 5.809 14.422 -2.971 1 97.5 66 HIS B CA 1
ATOM 1372 C C . HIS B 1 66 ? 5.809 13.094 -3.713 1 97.5 66 HIS B C 1
ATOM 1374 O O . HIS B 1 66 ? 4.793 12.398 -3.752 1 97.5 66 HIS B O 1
ATOM 1380 N N . ALA B 1 67 ? 6.953 12.773 -4.262 1 98.25 67 ALA B N 1
ATOM 1381 C CA . ALA B 1 67 ? 7.09 11.523 -5.012 1 98.25 67 ALA B CA 1
ATOM 1382 C C . ALA B 1 67 ? 8.453 10.875 -4.754 1 98.25 67 ALA B C 1
ATOM 1384 O O . ALA B 1 67 ? 9.398 11.547 -4.34 1 98.25 67 ALA B O 1
ATOM 1385 N N . SER B 1 68 ? 8.555 9.602 -4.973 1 98.81 68 SER B N 1
ATOM 1386 C CA . SER B 1 68 ? 9.805 8.859 -4.855 1 98.81 68 SER B CA 1
ATOM 1387 C C . SER B 1 68 ? 9.844 7.68 -5.824 1 98.81 68 SER B C 1
ATOM 1389 O O . SER B 1 68 ? 8.805 7.254 -6.328 1 98.81 68 SER B O 1
ATOM 1391 N N . VAL B 1 69 ? 11.008 7.23 -6.172 1 98.88 69 VAL B N 1
ATOM 1392 C CA . VAL B 1 69 ? 11.273 5.977 -6.871 1 98.88 69 VAL B CA 1
ATOM 1393 C C . VAL B 1 69 ? 12.234 5.125 -6.047 1 98.88 69 VAL B C 1
ATOM 1395 O O . VAL B 1 69 ? 13 5.648 -5.234 1 98.88 69 VAL B O 1
ATOM 1398 N N . GLY B 1 70 ? 12.125 3.834 -6.199 1 98.88 70 GLY B N 1
ATOM 1399 C CA . GLY B 1 70 ? 13.039 3.037 -5.395 1 98.88 70 GLY B CA 1
ATOM 1400 C C . GLY B 1 70 ? 13.094 1.582 -5.824 1 98.88 70 GLY B C 1
ATOM 1401 O O . GLY B 1 70 ? 12.438 1.187 -6.789 1 98.88 70 GLY B O 1
ATOM 1402 N N . VAL B 1 71 ? 13.938 0.854 -5.184 1 98.81 71 VAL B N 1
ATOM 1403 C CA . VAL B 1 71 ? 14.125 -0.579 -5.391 1 98.81 71 VAL B CA 1
ATOM 1404 C C . VAL B 1 71 ? 14.062 -1.306 -4.047 1 98.81 71 VAL B C 1
ATOM 1406 O O . VAL B 1 71 ? 14.297 -0.703 -2.998 1 98.81 71 VAL B O 1
ATOM 1409 N N . GLY B 1 72 ? 13.711 -2.559 -4.07 1 98 72 GLY B N 1
ATOM 1410 C CA . GLY B 1 72 ? 13.664 -3.4 -2.887 1 98 72 GLY B CA 1
ATOM 1411 C C . GLY B 1 72 ? 14.211 -4.793 -3.123 1 98 72 GLY B C 1
ATOM 1412 O O . GLY B 1 72 ? 14.227 -5.277 -4.258 1 98 72 GLY B O 1
ATOM 1413 N N . VAL B 1 73 ? 14.695 -5.434 -2.086 1 97.44 73 VAL B N 1
ATOM 1414 C CA . VAL B 1 73 ? 15.109 -6.832 -2.086 1 97.44 73 VAL B CA 1
ATOM 1415 C C . VAL B 1 73 ? 14.43 -7.578 -0.943 1 97.44 73 VAL B C 1
ATOM 1417 O O . VAL B 1 73 ? 14.344 -7.066 0.177 1 97.44 73 VAL B O 1
ATOM 1420 N N . MET B 1 74 ? 13.93 -8.711 -1.282 1 95.75 74 MET B N 1
ATOM 1421 C CA . MET B 1 74 ? 13.234 -9.555 -0.315 1 95.75 74 MET B CA 1
ATOM 1422 C C . MET B 1 74 ? 13.859 -10.945 -0.25 1 95.75 74 MET B C 1
ATOM 1424 O O . MET B 1 74 ? 14.203 -11.523 -1.282 1 95.75 74 MET B O 1
ATOM 1428 N N . VAL B 1 75 ? 14.023 -11.422 0.945 1 94.19 75 VAL B N 1
ATOM 1429 C CA . VAL B 1 75 ? 14.578 -12.766 1.139 1 94.19 75 VAL B CA 1
ATOM 1430 C C . VAL B 1 75 ? 13.625 -13.594 1.997 1 94.19 75 VAL B C 1
ATOM 1432 O O . VAL B 1 75 ? 13.18 -13.141 3.057 1 94.19 75 VAL B O 1
ATOM 1435 N N . GLU B 1 76 ? 13.344 -14.766 1.511 1 89.75 76 GLU B N 1
ATOM 1436 C CA . GLU B 1 76 ? 12.531 -15.688 2.297 1 89.75 76 GLU B CA 1
ATOM 1437 C C . GLU B 1 76 ? 13.359 -16.391 3.371 1 89.75 76 GLU B C 1
ATOM 1439 O O . GLU B 1 76 ? 14.406 -16.969 3.076 1 89.75 76 GLU B O 1
ATOM 1444 N N . THR B 1 77 ? 12.898 -16.281 4.605 1 89.81 77 THR B N 1
ATOM 1445 C CA . THR B 1 77 ? 13.578 -16.938 5.715 1 89.81 77 THR B CA 1
ATOM 1446 C C . THR B 1 77 ? 12.625 -17.859 6.469 1 89.81 77 THR B C 1
ATOM 1448 O O . THR B 1 77 ? 11.414 -17.812 6.266 1 89.81 77 THR B O 1
ATOM 1451 N N . PRO B 1 78 ? 13.133 -18.719 7.367 1 87.06 78 PRO B N 1
ATOM 1452 C CA . PRO B 1 78 ? 12.281 -19.625 8.133 1 87.06 78 PRO B CA 1
ATOM 1453 C C . PRO B 1 78 ? 11.281 -18.891 9.023 1 87.06 78 PRO B C 1
ATOM 1455 O O . PRO B 1 78 ? 10.203 -19.406 9.312 1 87.06 78 PRO B O 1
ATOM 1458 N N . VAL B 1 79 ? 11.617 -17.688 9.453 1 87 79 VAL B N 1
ATOM 1459 C CA . VAL B 1 79 ? 10.75 -16.938 10.359 1 87 79 VAL B CA 1
ATOM 1460 C C . VAL B 1 79 ? 9.859 -15.992 9.562 1 87 79 VAL B C 1
ATOM 1462 O O . VAL B 1 79 ? 9.047 -15.258 10.133 1 87 79 VAL B O 1
ATOM 1465 N N . GLY B 1 80 ? 9.922 -15.984 8.273 1 86.62 80 GLY B N 1
ATOM 1466 C CA . GLY B 1 80 ? 9.164 -15.117 7.395 1 86.62 80 GLY B CA 1
ATOM 1467 C C . GLY B 1 80 ? 10.039 -14.273 6.488 1 86.62 80 GLY B C 1
ATOM 1468 O O . GLY B 1 80 ? 11.25 -14.18 6.695 1 86.62 80 GLY B O 1
ATOM 1469 N N . PRO B 1 81 ? 9.398 -13.602 5.543 1 90.25 81 PRO B N 1
ATOM 1470 C CA . PRO B 1 81 ? 10.18 -12.797 4.598 1 90.25 81 PRO B CA 1
ATOM 1471 C C . PRO B 1 81 ? 10.766 -11.539 5.234 1 90.25 81 PRO B C 1
ATOM 1473 O O . PRO B 1 81 ? 10.133 -10.938 6.105 1 90.25 81 PRO B O 1
ATOM 1476 N N . ILE B 1 82 ? 11.961 -11.203 4.832 1 93.81 82 ILE B N 1
ATOM 1477 C CA . ILE B 1 82 ? 12.617 -9.945 5.188 1 93.81 82 ILE B CA 1
ATOM 1478 C C . ILE B 1 82 ? 12.797 -9.086 3.936 1 93.81 82 ILE B C 1
ATOM 1480 O O . ILE B 1 82 ? 13.195 -9.594 2.883 1 93.81 82 ILE B O 1
ATOM 1484 N N . ARG B 1 83 ? 12.43 -7.801 4.062 1 96 83 ARG B N 1
ATOM 1485 C CA . ARG B 1 83 ? 12.539 -6.898 2.924 1 96 83 ARG B CA 1
ATOM 1486 C C . ARG B 1 83 ? 13.297 -5.633 3.301 1 96 83 ARG B C 1
ATOM 1488 O O . ARG B 1 83 ? 13.117 -5.098 4.398 1 96 83 ARG B O 1
ATOM 1495 N N . ILE B 1 84 ? 14.18 -5.227 2.471 1 97.62 84 ILE B N 1
ATOM 1496 C CA . ILE B 1 84 ? 14.852 -3.938 2.555 1 97.62 84 ILE B CA 1
ATOM 1497 C C . ILE B 1 84 ? 14.531 -3.107 1.312 1 97.62 84 ILE B C 1
ATOM 1499 O O . ILE B 1 84 ? 14.672 -3.588 0.186 1 97.62 84 ILE B O 1
ATOM 1503 N N . ASP B 1 85 ? 14.047 -1.904 1.502 1 98.44 85 ASP B N 1
ATOM 1504 C CA . ASP B 1 85 ? 13.766 -0.972 0.416 1 98.44 85 ASP B CA 1
ATOM 1505 C C . ASP B 1 85 ? 14.641 0.273 0.513 1 98.44 85 ASP B C 1
ATOM 1507 O O . ASP B 1 85 ? 14.891 0.78 1.609 1 98.44 85 ASP B O 1
ATOM 1511 N N . VAL B 1 86 ? 15.102 0.764 -0.641 1 98.81 86 VAL B N 1
ATOM 1512 C CA . VAL B 1 86 ? 15.719 2.08 -0.757 1 98.81 86 VAL B CA 1
ATOM 1513 C C . VAL B 1 86 ? 14.875 2.971 -1.665 1 98.81 86 VAL B C 1
ATOM 1515 O O . VAL B 1 86 ? 14.641 2.635 -2.828 1 98.81 86 VAL B O 1
ATOM 1518 N N . GLY B 1 87 ? 14.406 4.004 -1.109 1 98.81 87 GLY B N 1
ATOM 1519 C CA . GLY B 1 87 ? 13.656 4.996 -1.864 1 98.81 87 GLY B CA 1
ATOM 1520 C C . GLY B 1 87 ? 14.398 6.309 -2.033 1 98.81 87 GLY B C 1
ATOM 1521 O O . GLY B 1 87 ? 15.133 6.73 -1.136 1 98.81 87 GLY B O 1
ATOM 1522 N N . HIS B 1 88 ? 14.133 6.988 -3.135 1 98.88 88 HIS B N 1
ATOM 1523 C CA . HIS B 1 88 ? 14.703 8.297 -3.434 1 98.88 88 HIS B CA 1
ATOM 1524 C C . HIS B 1 88 ? 13.602 9.336 -3.635 1 98.88 88 HIS B C 1
ATOM 1526 O O . HIS B 1 88 ? 12.734 9.172 -4.492 1 98.88 88 HIS B O 1
ATOM 1532 N N . GLY B 1 89 ? 13.609 10.328 -2.818 1 98.19 89 GLY B N 1
ATOM 1533 C CA . GLY B 1 89 ? 12.758 11.5 -2.967 1 98.19 89 GLY B CA 1
ATOM 1534 C C . GLY B 1 89 ? 13.539 12.781 -3.166 1 98.19 89 GLY B C 1
ATOM 1535 O O . GLY B 1 89 ? 14.75 12.75 -3.379 1 98.19 89 GLY B O 1
ATOM 1536 N N . SER B 1 90 ? 12.805 13.922 -3.133 1 97.44 90 SER B N 1
ATOM 1537 C CA . SER B 1 90 ? 13.445 15.211 -3.389 1 97.44 90 SER B CA 1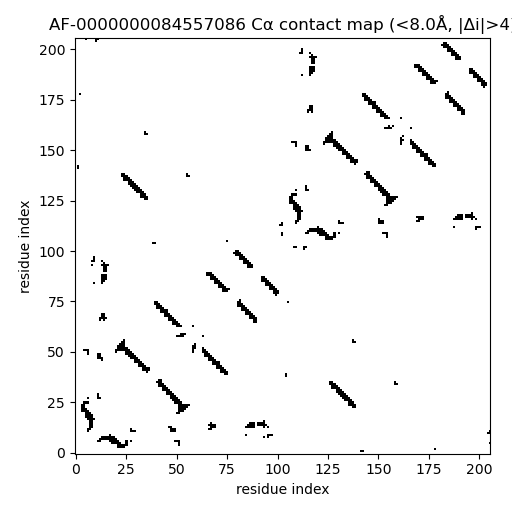
ATOM 1538 C C . SER B 1 90 ? 14.445 15.562 -2.287 1 97.44 90 SER B C 1
ATOM 1540 O O . SER B 1 90 ? 15.312 16.406 -2.48 1 97.44 90 SER B O 1
ATOM 1542 N N . GLN B 1 91 ? 14.398 14.875 -1.179 1 97.44 91 GLN B N 1
ATOM 1543 C CA . GLN B 1 91 ? 15.266 15.188 -0.047 1 97.44 91 GLN B CA 1
ATOM 1544 C C . GLN B 1 91 ? 16.344 14.117 0.137 1 97.44 91 GLN B C 1
ATOM 1546 O O . GLN B 1 91 ? 16.984 14.062 1.184 1 97.44 91 GLN B O 1
ATOM 1551 N N . GLY B 1 92 ? 16.438 13.281 -0.837 1 97.94 92 GLY B N 1
ATOM 1552 C CA . GLY B 1 92 ? 17.5 12.273 -0.8 1 97.94 92 GLY B CA 1
ATOM 1553 C C . GLY B 1 92 ? 16.969 10.859 -0.759 1 97.94 92 GLY B C 1
ATOM 1554 O O . GLY B 1 92 ? 15.906 10.57 -1.315 1 97.94 92 GLY B O 1
ATOM 1555 N N . ASN B 1 93 ? 17.828 9.977 -0.129 1 98.62 93 ASN B N 1
ATOM 1556 C CA . ASN B 1 93 ? 17.5 8.555 -0.056 1 98.62 93 ASN B CA 1
ATOM 1557 C C . ASN B 1 93 ? 17.078 8.148 1.354 1 98.62 93 ASN B C 1
ATOM 1559 O O . ASN B 1 93 ? 17.562 8.719 2.336 1 98.62 93 ASN B O 1
ATOM 1563 N N . ARG B 1 94 ? 16.203 7.234 1.399 1 98.75 94 ARG B N 1
ATOM 1564 C CA . ARG B 1 94 ? 15.836 6.598 2.66 1 98.75 94 ARG B CA 1
ATOM 1565 C C . ARG B 1 94 ? 15.867 5.078 2.535 1 98.75 94 ARG B C 1
ATOM 1567 O O . ARG B 1 94 ? 15.516 4.531 1.492 1 98.75 94 ARG B O 1
ATOM 1574 N N . VAL B 1 95 ? 16.281 4.387 3.66 1 98.5 95 VAL B N 1
ATOM 1575 C CA . VAL B 1 95 ? 16.25 2.932 3.746 1 98.5 95 VAL B CA 1
ATOM 1576 C C . VAL B 1 95 ? 15.117 2.482 4.664 1 98.5 95 VAL B C 1
ATOM 1578 O O . VAL B 1 95 ? 14.914 3.057 5.734 1 98.5 95 VAL B O 1
ATOM 1581 N N . HIS B 1 96 ? 14.414 1.515 4.273 1 97.38 96 HIS B N 1
ATOM 1582 C CA . HIS B 1 96 ? 13.305 0.96 5.043 1 97.38 96 HIS B CA 1
ATOM 1583 C C . HIS B 1 96 ? 13.438 -0.553 5.184 1 97.38 96 HIS B C 1
ATOM 1585 O O . HIS B 1 96 ? 13.836 -1.237 4.238 1 97.38 96 HIS B O 1
ATOM 1591 N N . PHE B 1 97 ? 13.039 -1.016 6.316 1 94.94 97 PHE B N 1
ATOM 1592 C CA . PHE B 1 97 ? 13.086 -2.439 6.629 1 94.94 97 PHE B CA 1
ATOM 1593 C C . PHE B 1 97 ? 11.711 -2.963 7.016 1 94.94 97 PHE B C 1
ATOM 1595 O O . PHE B 1 97 ? 10.961 -2.291 7.73 1 94.94 97 PHE B O 1
ATOM 1602 N N . ASN B 1 98 ? 11.414 -4.094 6.512 1 91.62 98 ASN B N 1
ATOM 1603 C CA . ASN B 1 98 ? 10.156 -4.746 6.871 1 91.62 98 ASN B CA 1
ATOM 1604 C C . ASN B 1 98 ? 10.344 -6.242 7.09 1 91.62 98 ASN B C 1
ATOM 1606 O O . ASN B 1 98 ? 11.047 -6.902 6.32 1 91.62 98 ASN B O 1
ATOM 1610 N N . VAL B 1 99 ? 9.883 -6.742 8.242 1 86.38 99 VAL B N 1
ATOM 1611 C CA . VAL B 1 99 ? 9.867 -8.172 8.531 1 86.38 99 VAL B CA 1
ATOM 1612 C C . VAL B 1 99 ? 8.43 -8.688 8.547 1 86.38 99 VAL B C 1
ATOM 1614 O O . VAL B 1 99 ? 7.543 -8.047 9.125 1 86.38 99 VAL B O 1
ATOM 1617 N N . GLY B 1 100 ? 8.297 -9.781 8.094 1 73.06 100 GLY B N 1
ATOM 1618 C CA . GLY B 1 100 ? 7.008 -10.461 8.195 1 73.06 100 GLY B CA 1
ATOM 1619 C C . GLY B 1 100 ? 6.191 -10.375 6.922 1 73.06 100 GLY B C 1
ATOM 1620 O O . GLY B 1 100 ? 6.672 -9.883 5.898 1 73.06 100 GLY B O 1
ATOM 1621 N N . ALA B 1 101 ? 5.016 -11.023 6.973 1 55.31 101 ALA B N 1
ATOM 1622 C CA . ALA B 1 101 ? 4.121 -11.117 5.824 1 55.31 101 ALA B CA 1
ATOM 1623 C C . ALA B 1 101 ? 3.607 -9.742 5.41 1 55.31 101 ALA B C 1
ATOM 1625 O O . ALA B 1 101 ? 2.756 -9.164 6.086 1 55.31 101 ALA B O 1
ATOM 1626 N N . SER B 1 102 ? 4.484 -8.648 5.41 1 47.38 102 SER B N 1
ATOM 1627 C CA . SER B 1 102 ? 3.734 -7.492 4.93 1 47.38 102 SER B CA 1
ATOM 1628 C C . SER B 1 102 ? 2.652 -7.91 3.939 1 47.38 102 SER B C 1
ATOM 1630 O O . SER B 1 102 ? 2.861 -7.863 2.725 1 47.38 102 SER B O 1
ATOM 1632 N N . PHE B 1 103 ? 2.223 -9.148 3.865 1 34.62 103 PHE B N 1
ATOM 1633 C CA . PHE B 1 103 ? 1.164 -9.203 2.865 1 34.62 103 PHE B CA 1
ATOM 1634 C C . PHE B 1 103 ? -0.079 -8.469 3.348 1 34.62 103 PHE B C 1
ATOM 1636 O O . PHE B 1 103 ? -0.285 -8.312 4.551 1 34.62 103 PHE B O 1
#

Radius of gyration: 16.97 Å; Cα contacts (8 Å, |Δi|>4): 613; chains: 2; bounding box: 36×49×44 Å

Secondary structure (DSSP, 8-state):
----EEE-STTS-BTB-TT-EEESEEEEEEEEEEEEEETTEEEEEEEEEEEEESSSSS-S-GGGEEEEEEEEEEE--TT--EEEEEEEETTEEEEEEEES---/----EEE-STTS-BTB-TT-EEESEEEEEEEEEEEEEETTEEEEEEEEEEEEESSSSS-S-GGGEEEEEEEEEEE--TT--EEEEEEEETTEEEEEEEES---

Foldseek 3Di:
DPDWDFADDDPFAAAGHGRPATENDKDKDKDKDKADDDDQKIKMKMKMKMFHYYDDDDHPDPVRIWMKIWMKMWGADPQGIKMWIWIHIPVGIDIHIDGHPPD/DPDWDFADADPFAAAGHGRPATENDKDKDKDKDKADDDDQKIKMKMKMKMFHYHDDDDHPDPVRIWMKIWMKMWGADPQGIKMWIWIHIPVGIDIHIDGHPPD

Nearest PDB structures (foldseek):
  6wil-assembly1_A  TM=7.953E-01  e=1.358E-01  Acinetobacter baumannii ACICU
  7ff7-assembly1_C  TM=3.376E-01  e=2.659E+00  Escherichia coli
  6wil-assembly1_A  TM=7.843E-01  e=1.508E-01  Acinetobacter baumannii ACICU
  7ff7-assembly1_C  TM=3.373E-01  e=2.146E+00  Escherichia coli

InterPro domains:
  IPR000184 Bacterial surface antigen (D15) [PF01103] (3-103)
  IPR051544 Two-partner secretion system outer membrane transporter [PTHR34597] (4-103)

pLDDT: mean 90.18, std 13.04, range [34.62, 98.88]